Protein AF-A0A846NTY1-F1 (afdb_monomer_lite)

Foldseek 3Di:
DDDDDDDDDDDDDDPPPVVVVVVVVVVVVVVVVVVVPDPPPDDPPPDDDDDDDDPQADFQVVVCVPPVPLSVLQCVDCQVCVQVDPVLVVVCVVVVNDLVSCQQQAAQQDPVVSDGRGGGRTPCLFQNHDDPPPPVDDGDGDQALVSVCSHQPDQARPLSVLLCLAPCVVVRNTPVLQADPSNRHGPDDDQQRSCVVPDDDDQPDPCVVVVHGLCLFQQDADCQDPVVSGGTGRNNNSDGDQVSVVVPDVDSPDDPDDPPPPPPPPPPPPVVVVVVVVVVVVVVVVVVVVVVVVVVVVVVVCVVVVVVVCVVVVVCVVPPDPDDDD

Structure (mmCIF, N/CA/C/O backbone):
data_AF-A0A846NTY1-F1
#
_entry.id   AF-A0A846NTY1-F1
#
loop_
_atom_site.group_PDB
_atom_site.id
_atom_site.type_symbol
_atom_site.label_atom_id
_atom_site.label_alt_id
_atom_site.label_comp_id
_atom_site.label_asym_id
_atom_site.label_entity_id
_atom_site.label_seq_id
_atom_site.pdbx_PDB_ins_code
_atom_site.Cartn_x
_atom_site.Cartn_y
_atom_site.Cartn_z
_atom_site.occupancy
_atom_site.B_iso_or_equiv
_atom_site.auth_seq_id
_atom_site.auth_comp_id
_atom_site.auth_asym_id
_atom_site.auth_atom_id
_atom_site.pdbx_PDB_model_num
ATOM 1 N N . MET A 1 1 ? -102.108 24.332 -9.157 1.00 35.34 1 MET A N 1
ATOM 2 C CA . MET A 1 1 ? -102.225 25.460 -8.207 1.00 35.34 1 MET A CA 1
ATOM 3 C C . MET A 1 1 ? -101.181 25.282 -7.113 1.00 35.34 1 MET A C 1
ATOM 5 O O . MET A 1 1 ? -100.861 24.155 -6.768 1.00 35.34 1 MET A O 1
ATOM 9 N N . ILE A 1 2 ? -100.592 26.396 -6.699 1.00 37.91 2 ILE A N 1
ATOM 10 C CA . ILE A 1 2 ? -99.346 26.583 -5.939 1.00 37.91 2 ILE A CA 1
ATOM 11 C C . ILE A 1 2 ? -99.511 26.260 -4.437 1.00 37.91 2 ILE A C 1
ATOM 13 O O . ILE A 1 2 ? -100.600 26.447 -3.908 1.00 37.91 2 ILE A O 1
ATOM 17 N N . GLY A 1 3 ? -98.413 25.910 -3.743 1.00 32.31 3 GLY A N 1
ATOM 18 C CA . GLY A 1 3 ? -98.236 26.147 -2.291 1.00 32.31 3 GLY A CA 1
ATOM 19 C C . GLY A 1 3 ? -97.526 25.006 -1.544 1.00 32.31 3 GLY A C 1
ATOM 20 O O . GLY A 1 3 ? -98.151 24.006 -1.232 1.00 32.31 3 GLY A O 1
ATOM 21 N N . ARG A 1 4 ? -96.189 25.013 -1.429 1.00 39.00 4 ARG A N 1
ATOM 22 C CA . ARG A 1 4 ? -95.356 25.562 -0.324 1.00 39.00 4 ARG A CA 1
ATOM 23 C C . ARG A 1 4 ? -95.409 24.721 0.970 1.00 39.00 4 ARG A C 1
ATOM 25 O O . ARG A 1 4 ? -96.332 24.858 1.758 1.00 39.00 4 ARG A O 1
ATOM 32 N N . ILE A 1 5 ? -94.360 23.923 1.212 1.00 43.59 5 ILE A N 1
ATOM 33 C CA . ILE A 1 5 ? -94.040 23.318 2.519 1.00 43.59 5 ILE A CA 1
ATOM 34 C C . ILE A 1 5 ? -92.629 23.772 2.918 1.00 43.59 5 ILE A C 1
ATOM 36 O O . ILE A 1 5 ? -91.671 23.606 2.161 1.00 43.59 5 ILE A O 1
ATOM 40 N N . GLU A 1 6 ? -92.533 24.400 4.088 1.00 38.41 6 GLU A N 1
ATOM 41 C CA . GLU A 1 6 ? -91.308 24.925 4.695 1.00 38.41 6 GLU A CA 1
ATOM 42 C C . GLU A 1 6 ? -90.380 23.814 5.211 1.00 38.41 6 GLU A C 1
ATOM 44 O O . GLU A 1 6 ? -90.818 22.825 5.801 1.00 38.41 6 GLU A O 1
ATOM 49 N N . LYS A 1 7 ? -89.066 24.014 5.041 1.00 41.97 7 LYS A N 1
ATOM 50 C CA . LYS A 1 7 ? -88.008 23.195 5.646 1.00 41.97 7 LYS A CA 1
ATOM 51 C C . LYS A 1 7 ? -87.739 23.671 7.077 1.00 41.97 7 LYS A C 1
ATOM 53 O O . LYS A 1 7 ? -87.261 24.786 7.270 1.00 41.97 7 LYS A O 1
ATOM 58 N N . LYS A 1 8 ? -87.951 22.808 8.077 1.00 42.06 8 LYS A N 1
ATOM 59 C CA . LYS A 1 8 ? -87.383 22.994 9.424 1.00 42.06 8 LYS A CA 1
ATOM 60 C C . LYS A 1 8 ? -85.923 22.531 9.431 1.00 42.06 8 LYS A C 1
ATOM 62 O O . LYS A 1 8 ? -85.635 21.365 9.178 1.00 42.06 8 LYS A O 1
ATOM 67 N N . HIS A 1 9 ? -85.008 23.452 9.723 1.00 38.56 9 HIS A N 1
ATOM 68 C CA . HIS A 1 9 ? -83.587 23.177 9.930 1.00 38.56 9 HIS A CA 1
ATOM 69 C C . HIS A 1 9 ? -83.342 22.641 11.350 1.00 38.56 9 HIS A C 1
ATOM 71 O O . HIS A 1 9 ? -83.627 23.319 12.334 1.00 38.56 9 HIS A O 1
ATOM 77 N N . PHE A 1 10 ? -82.779 21.436 11.447 1.00 40.16 10 PHE A N 1
ATOM 78 C CA . PHE A 1 10 ? -82.248 20.861 12.684 1.00 40.16 10 PHE A CA 1
ATOM 79 C C . PHE A 1 10 ? -80.875 21.487 12.977 1.00 40.16 10 PHE A C 1
ATOM 81 O O . PHE A 1 10 ? -79.923 21.282 12.223 1.00 40.16 10 PHE A O 1
ATOM 88 N N . ARG A 1 11 ? -80.774 22.291 14.042 1.00 38.56 11 ARG A N 1
ATOM 89 C CA . ARG A 1 11 ? -79.500 22.806 14.570 1.00 38.56 11 ARG A CA 1
ATOM 90 C C . ARG A 1 11 ? -78.956 21.811 15.598 1.00 38.56 11 ARG A C 1
ATOM 92 O O . ARG A 1 11 ? -79.554 21.645 16.656 1.00 38.56 11 ARG A O 1
ATOM 99 N N . MET A 1 12 ? -77.819 21.178 15.301 1.00 42.31 12 MET A N 1
ATOM 100 C CA . MET A 1 12 ? -77.005 20.493 16.311 1.00 42.31 12 MET A CA 1
ATOM 101 C C . MET A 1 12 ? -76.251 21.541 17.131 1.00 42.31 12 MET A C 1
ATOM 103 O O . MET A 1 12 ? -75.465 22.310 16.584 1.00 42.31 12 MET A O 1
ATOM 107 N N . ASN A 1 13 ? -76.505 21.561 18.437 1.00 37.12 13 ASN A N 1
ATOM 108 C CA . ASN A 1 13 ? -75.768 22.355 19.410 1.00 37.12 13 ASN A CA 1
ATOM 109 C C . ASN A 1 13 ? -74.539 21.541 19.853 1.00 37.12 13 ASN A C 1
ATOM 111 O O . ASN A 1 13 ? -74.692 20.511 20.508 1.00 37.12 13 ASN A O 1
ATOM 115 N N . ILE A 1 14 ? -73.338 21.946 19.434 1.00 46.62 14 ILE A N 1
ATOM 116 C CA . ILE A 1 14 ? -72.074 21.350 19.884 1.00 46.62 14 ILE A CA 1
ATOM 117 C C . ILE A 1 14 ? -71.553 22.251 21.004 1.00 46.62 14 ILE A C 1
ATOM 119 O O . ILE A 1 14 ? -71.148 23.381 20.745 1.00 46.62 14 ILE A O 1
ATOM 123 N N . ASN A 1 15 ? -71.598 21.765 22.246 1.00 43.31 15 ASN A N 1
ATOM 124 C CA . ASN A 1 15 ? -71.041 22.475 23.397 1.00 43.31 15 ASN A CA 1
ATOM 125 C C . ASN A 1 15 ? -69.519 22.630 23.228 1.00 43.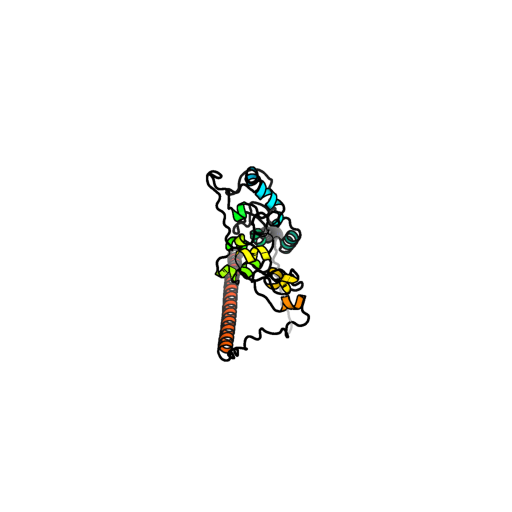31 15 ASN A C 1
ATOM 127 O O . ASN A 1 15 ? -68.803 21.646 23.035 1.00 43.31 15 ASN A O 1
ATOM 131 N N . SER A 1 16 ? -69.039 23.870 23.319 1.00 53.59 16 SER A N 1
ATOM 132 C CA . SER A 1 16 ? -67.667 24.304 23.018 1.00 53.59 16 SER A CA 1
ATOM 133 C C . SER A 1 16 ? -66.593 23.844 24.012 1.00 53.59 16 SER A C 1
ATOM 135 O O . SER A 1 16 ? -65.413 24.100 23.784 1.00 53.59 16 SER A O 1
ATOM 137 N N . GLU A 1 17 ? -66.967 23.173 25.102 1.00 52.56 17 GLU A N 1
ATOM 138 C CA . GLU A 1 17 ? -66.032 22.772 26.165 1.00 52.56 17 GLU A CA 1
ATOM 139 C C . GLU A 1 17 ? -65.344 21.422 25.898 1.00 52.56 17 GLU A C 1
ATOM 141 O O . GLU A 1 17 ? -64.217 21.213 26.337 1.00 52.56 17 GLU A O 1
ATOM 146 N N . ASN A 1 18 ? -65.947 20.534 25.095 1.00 50.12 18 ASN A N 1
ATOM 147 C CA . ASN A 1 18 ? -65.360 19.218 24.787 1.00 50.12 18 ASN A CA 1
ATOM 148 C C . ASN A 1 18 ? -64.580 19.190 23.460 1.00 50.12 18 ASN A C 1
ATOM 150 O O . ASN A 1 18 ? -63.784 18.283 23.222 1.00 50.12 18 ASN A O 1
ATOM 154 N N . SER A 1 19 ? -64.783 20.180 22.587 1.00 52.44 19 SER A N 1
ATOM 155 C CA . SER A 1 19 ? -64.087 20.289 21.297 1.00 52.44 19 SER A CA 1
ATOM 156 C C . SER A 1 19 ? -62.646 20.784 21.436 1.00 52.44 19 SER A C 1
ATOM 158 O O . SER A 1 19 ? -61.790 20.397 20.647 1.00 52.44 19 SER A O 1
ATOM 160 N N . THR A 1 20 ? -62.351 21.596 22.452 1.00 56.69 20 THR A N 1
ATOM 161 C CA . THR A 1 20 ? -60.998 22.109 22.719 1.00 56.69 20 THR A CA 1
ATOM 162 C C . THR A 1 20 ? -60.083 21.022 23.286 1.00 56.69 20 THR A C 1
ATOM 164 O O . THR A 1 20 ? -58.942 20.899 22.846 1.00 56.69 20 THR A O 1
ATOM 167 N N . GLY A 1 21 ? -60.598 20.168 24.178 1.00 56.38 21 GLY A N 1
ATOM 168 C CA . GLY A 1 21 ? -59.850 19.042 24.746 1.00 56.38 21 GLY A CA 1
ATOM 169 C C . GLY A 1 21 ? -59.465 17.981 23.710 1.00 56.38 21 GLY A C 1
ATOM 170 O O . GLY A 1 21 ? -58.329 17.515 23.697 1.00 56.38 21 GLY A O 1
ATOM 171 N N . ILE A 1 22 ? -60.370 17.645 22.785 1.00 59.19 22 ILE A N 1
ATOM 172 C CA . ILE A 1 22 ? -60.105 16.638 21.741 1.00 59.19 22 ILE A CA 1
ATOM 173 C C . ILE A 1 22 ? -59.093 17.162 20.709 1.00 59.19 22 ILE A C 1
ATOM 175 O O . ILE A 1 22 ? -58.205 16.421 20.294 1.00 59.19 22 ILE A O 1
ATOM 179 N N . VAL A 1 23 ? -59.166 18.446 20.339 1.00 63.41 23 VAL A N 1
ATOM 180 C CA . VAL A 1 23 ? -58.196 19.066 19.418 1.00 63.41 23 VAL A CA 1
ATOM 181 C C . VAL A 1 23 ? -56.806 19.168 20.057 1.00 63.41 23 VAL A C 1
ATOM 183 O O . VAL A 1 23 ? -55.816 18.886 19.387 1.00 63.41 23 VAL A O 1
ATOM 186 N N . LEU A 1 24 ? -56.715 19.477 21.355 1.00 61.44 24 LEU A N 1
ATOM 187 C CA . LEU A 1 24 ? -55.441 19.508 22.085 1.00 61.44 24 LEU A CA 1
ATOM 188 C C . LEU A 1 24 ? -54.800 18.121 22.221 1.00 61.44 24 LEU A C 1
ATOM 190 O O . LEU A 1 24 ? -53.590 18.006 22.054 1.00 61.44 24 LEU A O 1
ATOM 194 N N . VAL A 1 25 ? -55.589 17.068 22.459 1.00 65.19 25 VAL A N 1
ATOM 195 C CA . VAL A 1 25 ? -55.079 15.686 22.540 1.00 65.19 25 VAL A CA 1
ATOM 196 C C . VAL A 1 25 ? -54.614 15.180 21.172 1.00 65.19 25 VAL A C 1
ATOM 198 O O . VAL A 1 25 ? -53.565 14.549 21.084 1.00 65.19 25 VAL A O 1
ATOM 201 N N . ILE A 1 26 ? -55.330 15.502 20.090 1.00 66.50 26 ILE A N 1
ATOM 202 C CA . ILE A 1 26 ? -54.910 15.140 18.727 1.00 66.50 26 ILE A CA 1
ATOM 203 C C . ILE A 1 26 ? -53.637 15.905 18.327 1.00 66.50 26 ILE A C 1
ATOM 205 O O . ILE A 1 26 ? -52.726 15.304 17.763 1.00 66.50 26 ILE A O 1
ATOM 209 N N . LEU A 1 27 ? -53.517 17.192 18.673 1.00 64.75 27 LEU A N 1
ATOM 210 C CA . LEU A 1 27 ? -52.296 17.970 18.432 1.00 64.75 27 LEU A CA 1
ATOM 211 C C . LEU A 1 27 ? -51.102 17.456 19.257 1.00 64.75 27 LEU A C 1
ATOM 213 O O . LEU A 1 27 ? -50.000 17.395 18.722 1.00 64.75 27 LEU A O 1
ATOM 217 N N . LEU A 1 28 ? -51.313 17.022 20.506 1.00 64.38 28 LEU A N 1
ATOM 218 C CA . LEU A 1 28 ? -50.280 16.392 21.345 1.00 64.38 28 LEU A CA 1
ATOM 219 C C . LEU A 1 28 ? -49.830 15.025 20.814 1.00 64.38 28 LEU A C 1
ATOM 221 O O . LEU A 1 28 ? -48.644 14.714 20.844 1.00 64.38 28 LEU A O 1
ATOM 225 N N . LEU A 1 29 ? -50.751 14.209 20.295 1.00 61.91 29 LEU A N 1
ATOM 226 C CA . LEU A 1 29 ? -50.413 12.906 19.713 1.00 61.91 29 LEU A CA 1
ATOM 227 C C . LEU A 1 29 ? -49.686 13.047 18.367 1.00 61.91 29 LEU A C 1
ATOM 229 O O . LEU A 1 29 ? -48.781 12.265 18.082 1.00 61.91 29 LEU A O 1
ATOM 233 N N . ILE A 1 30 ? -50.015 14.064 17.563 1.00 62.72 30 ILE A N 1
ATOM 234 C CA . ILE A 1 30 ? -49.312 14.358 16.304 1.00 62.72 30 ILE A CA 1
ATOM 235 C C . ILE A 1 30 ? -47.897 14.900 16.575 1.00 62.72 30 ILE A C 1
ATOM 237 O O . ILE A 1 30 ? -46.965 14.510 15.875 1.00 62.72 30 ILE A O 1
ATOM 241 N N . THR A 1 31 ? -47.690 15.722 17.612 1.00 57.66 31 THR A N 1
ATOM 242 C CA . THR A 1 31 ? -46.345 16.211 17.975 1.00 57.66 31 THR A CA 1
ATOM 243 C C . THR A 1 31 ? -45.477 15.137 18.634 1.00 57.66 31 THR A C 1
ATOM 245 O O . THR A 1 31 ? -44.292 15.062 18.320 1.00 57.66 31 THR A O 1
ATOM 248 N N . LEU A 1 32 ? -46.051 14.241 19.450 1.00 53.28 32 LEU A N 1
ATOM 249 C CA . LEU A 1 32 ? -45.354 13.064 20.003 1.00 53.28 32 LEU A CA 1
ATOM 250 C C . LEU A 1 32 ? -44.999 12.013 18.935 1.00 53.28 32 LEU A C 1
ATOM 252 O O . LEU A 1 32 ? -44.032 11.276 19.100 1.00 53.28 32 LEU A O 1
ATOM 256 N N . SER A 1 33 ? -45.739 11.965 17.823 1.00 54.19 33 SER A N 1
ATOM 257 C CA . SER A 1 33 ? -45.425 11.090 16.680 1.00 54.19 33 SER A CA 1
ATOM 258 C C . SER A 1 33 ? -44.331 11.668 15.770 1.00 54.19 33 SER A C 1
ATOM 260 O O . SER A 1 33 ? -43.658 10.917 15.069 1.00 54.19 33 SER A O 1
ATOM 262 N N . PHE A 1 34 ? -44.123 12.991 15.785 1.00 48.00 34 PHE A N 1
ATOM 263 C CA . PHE A 1 34 ? -43.098 13.672 14.981 1.00 48.00 34 PHE A CA 1
ATOM 264 C C . PHE A 1 34 ? -41.717 13.734 15.656 1.00 48.00 34 PHE A C 1
ATOM 266 O O . PHE A 1 34 ? -40.715 13.914 14.970 1.00 48.00 34 PHE A O 1
ATOM 273 N N . THR A 1 35 ? -41.620 13.543 16.976 1.00 48.03 35 THR A N 1
ATOM 274 C CA . THR A 1 35 ? -40.336 13.570 17.706 1.00 48.03 35 THR A CA 1
ATOM 275 C C . THR A 1 35 ? -39.577 12.239 17.698 1.00 48.03 35 THR A C 1
ATOM 277 O O . THR A 1 35 ? -38.437 12.191 18.149 1.00 48.03 35 THR A O 1
ATOM 280 N N . CYS A 1 36 ? -40.152 11.170 17.135 1.00 43.19 36 CYS A N 1
ATOM 281 C CA . CYS A 1 36 ? -39.479 9.873 16.971 1.00 43.19 36 CYS A CA 1
ATOM 282 C C . CYS A 1 36 ? -38.763 9.724 15.608 1.00 43.19 36 CYS A C 1
ATOM 284 O O . CYS A 1 36 ? -38.201 8.676 15.303 1.00 43.19 36 CYS A O 1
ATOM 286 N N . TRP A 1 37 ? -38.754 10.777 14.782 1.00 41.06 37 TRP A N 1
ATOM 287 C CA . TRP A 1 37 ? -38.139 10.768 13.449 1.00 41.06 37 TRP A CA 1
ATOM 288 C C . TRP A 1 37 ? -37.126 11.905 13.263 1.00 41.06 37 TRP A C 1
ATOM 290 O O . TRP A 1 37 ? -37.050 12.539 12.216 1.00 41.06 37 TRP A O 1
ATOM 300 N N . ILE A 1 38 ? -36.335 12.173 14.303 1.00 46.31 38 ILE A N 1
ATOM 301 C CA . ILE A 1 38 ? -35.069 12.891 14.150 1.00 46.31 38 ILE A CA 1
ATOM 302 C C . ILE A 1 38 ? -33.986 11.810 14.098 1.00 46.31 38 ILE A C 1
ATOM 304 O O . ILE A 1 38 ? -33.810 11.113 15.101 1.00 46.31 38 ILE A O 1
ATOM 308 N N . PRO A 1 39 ? -33.278 11.614 12.968 1.00 42.97 39 PRO A N 1
ATOM 309 C CA . PRO A 1 39 ? -32.090 10.778 12.975 1.00 42.97 39 PRO A CA 1
ATOM 310 C C . PRO A 1 39 ? -31.131 11.413 13.977 1.00 42.97 39 PRO A C 1
ATOM 312 O O . PRO A 1 39 ? -30.744 12.573 13.825 1.00 42.97 39 PRO A O 1
ATOM 315 N N . GLN A 1 40 ? -30.819 10.683 15.047 1.00 46.28 40 GLN A N 1
ATOM 316 C CA . GLN A 1 40 ? -29.760 11.071 15.963 1.00 46.28 40 GLN A CA 1
ATOM 317 C C . GLN A 1 40 ? -28.496 11.181 15.115 1.00 46.28 40 GLN A C 1
ATOM 319 O O . GLN A 1 40 ? -27.961 10.175 14.656 1.00 46.28 40 GLN A O 1
ATOM 324 N N . GLY A 1 41 ? -28.074 12.413 14.830 1.00 47.00 41 GLY A N 1
ATOM 325 C CA . GLY A 1 41 ? -26.733 12.656 14.336 1.00 47.00 41 GLY A CA 1
ATOM 326 C C . GLY A 1 41 ? -25.790 12.060 15.365 1.00 47.00 41 GLY A C 1
ATOM 327 O O . GLY A 1 41 ? -25.881 12.410 16.544 1.00 47.00 41 GLY A O 1
ATOM 328 N N . SER A 1 42 ? -24.969 11.108 14.928 1.00 46.78 42 SER A N 1
ATOM 329 C CA . SER A 1 42 ? -23.984 10.442 15.763 1.00 46.78 42 SER A CA 1
ATOM 330 C C . SER A 1 42 ? -23.225 11.489 16.564 1.00 46.78 42 SER A C 1
ATOM 332 O O . SER A 1 42 ? -22.652 12.427 15.999 1.00 46.78 42 SER A O 1
ATOM 334 N N . ALA A 1 43 ? -23.261 11.351 17.888 1.00 41.59 43 ALA A N 1
ATOM 335 C CA . ALA A 1 43 ? -22.365 12.089 18.749 1.00 41.59 43 ALA A CA 1
ATOM 336 C C . ALA A 1 43 ? -20.940 11.810 18.257 1.00 41.59 43 ALA A C 1
ATOM 338 O O . ALA A 1 43 ? -20.527 10.656 18.162 1.00 41.59 43 ALA A O 1
ATOM 339 N N . VAL A 1 44 ? -20.213 12.865 17.894 1.00 46.19 44 VAL A N 1
ATOM 340 C CA . VAL A 1 44 ? -18.767 12.780 17.711 1.00 46.19 44 VAL A CA 1
ATOM 341 C C . VAL A 1 44 ? -18.210 12.442 19.086 1.00 46.19 44 VAL A C 1
ATOM 343 O O . VAL A 1 44 ? -18.206 13.285 19.983 1.00 46.19 44 VAL A O 1
ATOM 346 N N . ALA A 1 45 ? -17.817 11.184 19.269 1.00 42.28 45 ALA A N 1
ATOM 347 C CA . ALA A 1 45 ? -16.991 10.789 20.387 1.00 42.28 45 ALA A CA 1
ATOM 348 C C . ALA A 1 45 ? -15.645 11.494 20.205 1.00 42.28 45 ALA A C 1
ATOM 350 O O . ALA A 1 45 ? -14.825 11.113 19.376 1.00 42.28 45 ALA A O 1
ATOM 351 N N . THR A 1 46 ? -15.445 12.581 20.943 1.00 37.91 46 THR A N 1
ATOM 352 C CA . THR A 1 46 ? -14.112 13.124 21.173 1.00 37.91 46 THR A CA 1
ATOM 353 C C . THR A 1 46 ? -13.376 12.093 22.022 1.00 37.91 46 THR A C 1
ATOM 355 O O . THR A 1 46 ? -13.596 12.024 23.231 1.00 37.91 46 THR A O 1
ATOM 358 N N . SER A 1 47 ? -12.553 11.255 21.394 1.00 41.69 47 SER A N 1
ATOM 359 C CA . SER A 1 47 ? -11.674 10.323 22.095 1.00 41.69 47 SER A CA 1
ATOM 360 C C . SER A 1 47 ? -10.600 11.125 22.823 1.00 41.69 47 SER A C 1
ATOM 362 O O . SER A 1 47 ? -9.611 11.574 22.245 1.00 41.69 47 SER A O 1
ATOM 364 N N . THR A 1 48 ? -10.824 11.350 24.112 1.00 35.31 48 THR A N 1
ATOM 365 C CA . THR A 1 48 ? -9.785 11.781 25.038 1.00 35.31 48 THR A CA 1
ATOM 366 C C . THR A 1 48 ? -8.762 10.660 25.171 1.00 35.31 48 THR A C 1
ATOM 368 O O . THR A 1 48 ? -9.093 9.563 25.613 1.00 35.31 48 THR A O 1
ATOM 371 N N . SER A 1 49 ? -7.524 10.961 24.792 1.00 47.66 49 SER A N 1
ATOM 372 C CA . SER A 1 49 ? -6.315 10.214 25.127 1.00 47.66 49 SER A CA 1
ATOM 373 C C . SER A 1 49 ? -6.285 9.842 26.616 1.00 47.66 49 SER A C 1
ATOM 375 O O . SER A 1 49 ? -6.281 10.740 27.463 1.00 47.66 49 SER A O 1
ATOM 377 N N . GLY A 1 50 ? -6.254 8.543 26.927 1.00 38.19 50 GLY A N 1
ATOM 378 C CA . GLY A 1 50 ? -6.127 8.041 28.296 1.00 38.19 50 GLY A CA 1
ATOM 379 C C . GLY A 1 50 ? -6.462 6.556 28.454 1.00 38.19 50 GLY A C 1
ATOM 380 O O . GLY A 1 50 ? -7.557 6.224 28.880 1.00 38.19 50 GLY A O 1
ATOM 381 N N . GLU A 1 51 ? -5.496 5.702 28.110 1.00 41.03 51 GLU A N 1
ATOM 382 C CA . GLU A 1 51 ? -5.049 4.564 28.934 1.00 41.03 51 GLU A CA 1
ATOM 383 C C . GLU A 1 51 ? -6.106 3.561 29.439 1.00 41.03 51 GLU A C 1
ATOM 385 O O . GLU A 1 51 ? -6.231 3.312 30.630 1.00 41.03 51 GLU A O 1
ATOM 390 N N . ASP A 1 52 ? -6.815 2.920 28.512 1.00 45.75 52 ASP A N 1
ATOM 391 C CA . ASP A 1 52 ? -7.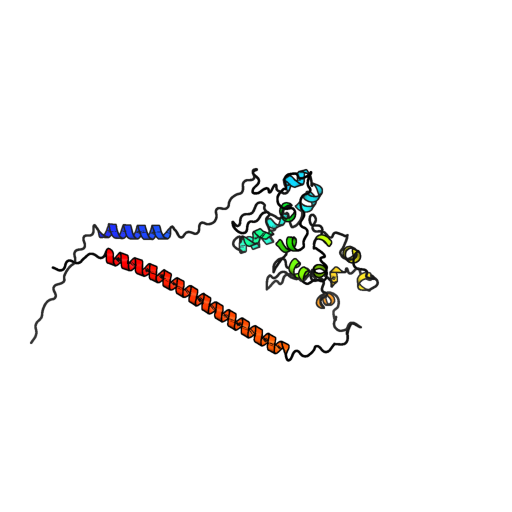247 1.527 28.668 1.00 45.75 52 ASP A CA 1
ATOM 392 C C . ASP A 1 52 ? -7.332 0.909 27.265 1.00 45.75 52 ASP A C 1
ATOM 394 O O . ASP A 1 52 ? -8.041 1.404 26.389 1.00 45.75 52 ASP A O 1
ATOM 398 N N . SER A 1 53 ? -6.519 -0.118 27.004 1.00 52.41 53 SER A N 1
ATOM 399 C CA . SER A 1 53 ? -6.392 -0.728 25.675 1.00 52.41 53 SER A CA 1
ATOM 400 C C . SER A 1 53 ? -7.712 -1.365 25.250 1.00 52.41 53 SER A C 1
ATOM 402 O O . SER A 1 53 ? -8.077 -2.415 25.782 1.00 52.41 53 SER A O 1
ATOM 404 N N . ILE A 1 54 ? -8.390 -0.762 24.273 1.00 59.94 54 ILE A N 1
ATOM 405 C CA . ILE A 1 54 ? -9.512 -1.392 23.577 1.00 59.94 54 ILE A CA 1
ATOM 406 C C . ILE A 1 54 ? -8.945 -2.616 22.842 1.00 59.94 54 ILE A C 1
ATOM 408 O O . ILE A 1 54 ? -8.040 -2.497 22.019 1.00 59.94 54 ILE A O 1
ATOM 412 N N . ASP A 1 55 ? -9.414 -3.805 23.218 1.00 68.88 55 ASP A N 1
ATOM 413 C CA . ASP A 1 55 ? -9.170 -5.079 22.530 1.00 68.88 55 ASP A CA 1
ATOM 414 C C . ASP A 1 55 ? -7.699 -5.459 22.273 1.00 68.88 55 ASP A C 1
ATOM 416 O O . ASP A 1 55 ? -7.353 -6.050 21.252 1.00 68.88 55 ASP A O 1
ATOM 420 N N . GLY A 1 56 ? -6.810 -5.154 23.225 1.00 84.81 56 GLY A N 1
ATOM 421 C CA . GLY A 1 56 ? -5.409 -5.596 23.177 1.00 84.81 56 GLY A CA 1
ATOM 422 C C . GLY A 1 56 ? -4.504 -4.780 22.251 1.00 84.81 56 GLY A C 1
ATOM 423 O O . GLY A 1 56 ? -3.317 -5.082 22.157 1.00 84.81 56 GLY A O 1
ATOM 424 N N . TYR A 1 57 ? -5.021 -3.721 21.629 1.00 91.38 57 TYR A N 1
ATOM 425 C CA . TYR A 1 57 ? -4.207 -2.760 20.894 1.00 91.38 57 TYR A CA 1
ATOM 426 C C . TYR A 1 57 ? -3.420 -1.865 21.860 1.00 91.38 57 TYR A C 1
ATOM 428 O O . TYR A 1 57 ? -3.969 -1.355 22.842 1.00 91.38 57 TYR A O 1
ATOM 436 N N . LYS A 1 58 ? -2.125 -1.674 21.603 1.00 93.25 58 LYS A N 1
ATOM 437 C CA . LYS A 1 58 ? -1.228 -0.840 22.427 1.00 93.25 58 LYS A CA 1
ATOM 438 C C . LYS A 1 58 ? -0.773 0.441 21.738 1.00 93.25 58 LYS A C 1
ATOM 440 O O . LYS A 1 58 ? -0.305 1.348 22.420 1.00 93.25 58 LYS A O 1
ATOM 445 N N . GLY A 1 59 ? -0.942 0.534 20.424 1.00 94.12 59 GLY A N 1
ATOM 446 C CA . GLY A 1 59 ? -0.525 1.685 19.641 1.00 94.12 59 GLY A CA 1
ATOM 447 C C . GLY A 1 59 ? 0.965 1.701 19.292 1.00 94.12 59 GLY A C 1
ATOM 448 O O . GLY A 1 59 ? 1.779 0.977 19.876 1.00 94.12 59 GLY A O 1
ATOM 449 N N . PRO A 1 60 ? 1.337 2.512 18.289 1.00 95.00 60 PRO A N 1
ATOM 450 C CA . PRO A 1 60 ? 2.692 2.544 17.754 1.00 95.00 60 PRO A CA 1
ATOM 451 C C . PRO A 1 60 ? 3.712 3.121 18.748 1.00 95.00 60 PRO A C 1
ATOM 453 O O . PRO A 1 60 ? 4.878 2.728 18.705 1.00 95.00 60 PRO A O 1
ATOM 456 N N . GLU A 1 61 ? 3.299 3.988 19.676 1.00 95.25 61 GLU A N 1
ATOM 457 C CA . GLU A 1 61 ? 4.163 4.551 20.719 1.00 95.25 61 GLU A CA 1
ATOM 458 C C . GLU A 1 61 ? 4.679 3.456 21.654 1.00 95.25 61 GLU A C 1
ATOM 460 O O . GLU A 1 61 ? 5.871 3.425 21.956 1.00 95.25 61 GLU A O 1
ATOM 465 N N . TYR A 1 62 ? 3.818 2.509 22.037 1.00 94.75 62 TYR A N 1
ATOM 466 C CA . TYR A 1 62 ? 4.218 1.360 22.846 1.00 94.75 62 TYR A CA 1
ATOM 467 C C . TYR A 1 62 ? 5.257 0.500 22.113 1.00 94.75 62 TYR A C 1
ATOM 469 O O . TYR A 1 62 ? 6.287 0.128 22.674 1.00 94.75 62 TYR A O 1
ATOM 477 N N . CYS A 1 63 ? 5.043 0.237 20.819 1.00 94.19 63 CYS A N 1
ATOM 478 C CA . CYS A 1 63 ? 6.017 -0.479 19.994 1.00 94.19 63 CYS A CA 1
ATOM 479 C C . CYS A 1 63 ? 7.351 0.283 19.887 1.00 94.19 63 CYS A C 1
ATOM 481 O O . CYS A 1 63 ? 8.418 -0.337 19.885 1.00 94.19 63 CYS A O 1
ATOM 483 N N . SER A 1 64 ? 7.304 1.619 19.839 1.00 96.12 64 SER A N 1
ATOM 484 C CA . SER A 1 64 ? 8.480 2.487 19.699 1.00 96.12 64 SER A CA 1
ATOM 485 C C . SER A 1 64 ? 9.443 2.430 20.889 1.00 96.12 64 SER A C 1
ATOM 487 O O . SER A 1 64 ? 10.617 2.773 20.742 1.00 96.12 64 SER A O 1
ATOM 489 N N . GLU A 1 65 ? 9.002 1.948 22.057 1.00 95.75 65 GLU A N 1
ATOM 490 C CA . GLU A 1 65 ? 9.876 1.787 23.222 1.00 95.75 65 GLU A CA 1
ATOM 491 C C . GLU A 1 65 ? 11.048 0.833 22.930 1.00 95.75 65 GLU A C 1
ATOM 493 O O . GLU A 1 65 ? 12.174 1.077 23.383 1.00 95.75 65 GLU A O 1
ATOM 498 N N . CYS A 1 66 ? 10.799 -0.203 22.115 1.00 96.00 66 CYS A N 1
ATOM 499 C CA . CYS A 1 66 ? 11.793 -1.197 21.697 1.00 96.00 66 CYS A CA 1
ATOM 500 C C . CYS A 1 66 ? 12.141 -1.146 20.194 1.00 96.00 66 CYS A C 1
ATOM 502 O O . CYS A 1 66 ? 13.290 -1.408 19.850 1.00 96.00 66 CYS A O 1
ATOM 504 N N . HIS A 1 67 ? 11.202 -0.791 19.310 1.00 95.19 67 HIS A N 1
ATOM 505 C CA . HIS A 1 67 ? 11.367 -0.777 17.843 1.00 95.19 67 HIS A CA 1
ATOM 506 C C . HIS A 1 67 ? 11.546 0.645 17.296 1.00 95.19 67 HIS A C 1
ATOM 508 O O . HIS A 1 67 ? 10.711 1.169 16.556 1.00 95.19 67 HIS A O 1
ATOM 514 N N . LYS A 1 68 ? 12.621 1.311 17.723 1.00 96.81 68 LYS A N 1
ATOM 515 C CA . LYS A 1 68 ? 12.828 2.748 17.478 1.00 96.81 68 LYS A CA 1
ATOM 516 C C . LYS A 1 68 ? 13.118 3.055 16.020 1.00 96.81 68 LYS A C 1
ATOM 518 O O . LYS A 1 68 ? 12.608 4.042 15.489 1.00 96.81 68 LYS A O 1
ATOM 523 N N . GLU A 1 69 ? 13.947 2.236 15.387 1.00 95.38 69 GLU A N 1
ATOM 524 C CA . GLU A 1 69 ? 14.351 2.410 14.000 1.00 95.38 69 GLU A CA 1
ATOM 525 C C . GLU A 1 69 ? 13.145 2.252 13.070 1.00 95.38 69 GLU A C 1
ATOM 527 O O . GLU A 1 69 ? 12.855 3.155 12.284 1.00 95.38 69 GLU A O 1
ATOM 532 N N . GLU A 1 70 ? 12.385 1.163 13.218 1.00 94.81 70 GLU A N 1
ATOM 533 C CA . GLU A 1 70 ? 11.186 0.911 12.418 1.00 94.81 70 GLU A CA 1
ATOM 534 C C . GLU A 1 70 ? 10.107 1.969 12.654 1.00 94.81 70 GLU A C 1
ATOM 536 O O . GLU A 1 70 ? 9.502 2.441 11.691 1.00 94.81 70 GLU A O 1
ATOM 541 N N . TYR A 1 71 ? 9.891 2.376 13.911 1.00 96.00 71 TYR A N 1
ATOM 542 C CA . TYR A 1 71 ? 8.944 3.438 14.249 1.00 96.00 71 TYR A CA 1
ATOM 543 C C . TYR A 1 71 ? 9.321 4.760 13.576 1.00 96.00 71 TYR A C 1
ATOM 545 O O . TYR A 1 71 ? 8.480 5.395 12.942 1.00 96.00 71 TYR A O 1
ATOM 553 N N . THR A 1 72 ? 10.594 5.154 13.658 1.00 94.94 72 THR A N 1
ATOM 554 C CA . THR A 1 72 ? 11.084 6.401 13.053 1.00 94.94 72 THR A CA 1
ATOM 555 C C . THR A 1 72 ? 10.944 6.369 11.533 1.00 94.94 72 THR A C 1
ATOM 557 O O . THR A 1 72 ? 10.563 7.368 10.923 1.00 94.94 72 THR A O 1
ATOM 560 N N . GLU A 1 73 ? 11.223 5.222 10.906 1.00 93.81 73 GLU A N 1
ATOM 561 C CA . GLU A 1 73 ? 11.017 5.060 9.470 1.00 93.81 73 GLU A CA 1
ATOM 562 C C . GLU A 1 73 ? 9.544 5.151 9.083 1.00 93.81 73 GLU A C 1
ATOM 564 O O . GLU A 1 73 ? 9.248 5.829 8.103 1.00 93.81 73 GLU A O 1
ATOM 569 N N . TRP A 1 74 ? 8.654 4.484 9.826 1.00 95.50 74 TRP A N 1
ATOM 570 C CA . TRP A 1 74 ? 7.215 4.410 9.562 1.00 95.50 74 TRP A CA 1
ATOM 571 C C . TRP A 1 74 ? 6.503 5.749 9.762 1.00 95.50 74 TRP A C 1
ATOM 573 O O . TRP A 1 74 ? 5.700 6.130 8.908 1.00 95.50 74 TRP A O 1
ATOM 583 N N . LEU A 1 75 ? 6.820 6.473 10.841 1.00 95.25 75 LEU A N 1
ATOM 584 C CA . LEU A 1 75 ? 6.124 7.693 11.269 1.00 95.25 75 LEU A CA 1
ATOM 585 C C . LEU A 1 75 ? 6.056 8.750 10.159 1.00 95.25 75 LEU A C 1
ATOM 587 O O . LEU A 1 75 ? 5.075 9.477 10.015 1.00 95.25 75 LEU A O 1
ATOM 591 N N . GLU A 1 76 ? 7.090 8.814 9.322 1.00 91.12 76 GLU A N 1
ATOM 592 C CA . GLU A 1 76 ? 7.171 9.801 8.250 1.00 91.12 76 GLU A CA 1
ATOM 593 C C . GLU A 1 76 ? 6.458 9.392 6.955 1.00 91.12 76 GLU A C 1
ATOM 595 O O . GLU A 1 76 ? 6.365 10.204 6.027 1.00 91.12 76 GLU A O 1
ATOM 600 N N . LYS A 1 77 ? 5.955 8.157 6.867 1.00 93.94 77 LYS A N 1
ATOM 601 C CA . LYS A 1 77 ? 5.417 7.562 5.638 1.00 93.94 77 LYS A CA 1
ATOM 602 C C . LYS A 1 77 ? 3.906 7.663 5.539 1.00 93.94 77 LYS A C 1
ATOM 604 O O . LYS A 1 77 ? 3.182 7.981 6.477 1.00 93.94 77 LYS A O 1
ATOM 609 N N . ASP A 1 78 ? 3.436 7.334 4.343 1.00 93.69 78 ASP A N 1
ATOM 610 C CA . ASP A 1 78 ? 2.038 7.445 3.951 1.00 93.69 78 ASP A CA 1
ATOM 611 C C . ASP A 1 78 ? 1.080 6.599 4.790 1.00 93.69 78 ASP A C 1
ATOM 613 O O . ASP A 1 78 ? -0.065 7.003 4.946 1.00 93.69 78 ASP A O 1
ATOM 617 N N . HIS A 1 79 ? 1.521 5.460 5.329 1.00 94.31 79 HIS A N 1
ATOM 618 C CA . HIS A 1 79 ? 0.685 4.619 6.190 1.00 94.31 79 HIS A CA 1
ATOM 619 C C . HIS A 1 79 ? 0.413 5.278 7.547 1.00 94.31 79 HIS A C 1
ATOM 621 O O . HIS A 1 79 ? -0.747 5.373 7.945 1.00 94.31 79 HIS A O 1
ATOM 627 N N . ALA A 1 80 ? 1.447 5.811 8.208 1.00 95.56 80 ALA A N 1
ATOM 628 C CA . ALA A 1 80 ? 1.282 6.561 9.453 1.00 95.56 80 ALA A CA 1
ATOM 629 C C . ALA A 1 80 ? 0.350 7.764 9.254 1.00 95.56 80 ALA A C 1
ATOM 631 O O . ALA A 1 80 ? -0.583 7.982 10.018 1.00 95.56 80 ALA A O 1
ATOM 632 N N . LYS A 1 81 ? 0.541 8.486 8.146 1.00 95.25 81 LYS A N 1
ATOM 633 C CA . LYS A 1 81 ? -0.196 9.714 7.815 1.00 95.25 81 LYS A CA 1
ATOM 634 C C . LYS A 1 81 ? -1.498 9.466 7.047 1.00 95.25 81 LYS A C 1
ATOM 636 O O . LYS A 1 81 ? -2.112 10.420 6.572 1.00 95.25 81 LYS A O 1
ATOM 641 N N . ALA A 1 82 ? -1.925 8.210 6.878 1.00 94.56 82 ALA A N 1
ATOM 642 C CA . ALA A 1 82 ? -3.015 7.844 5.968 1.00 94.56 82 ALA A CA 1
ATOM 643 C C . ALA A 1 82 ? -4.327 8.569 6.293 1.00 94.56 82 ALA A C 1
ATOM 645 O O . ALA A 1 82 ? -5.067 8.934 5.377 1.00 94.56 82 ALA A O 1
ATOM 646 N N . PHE A 1 83 ? -4.600 8.791 7.579 1.00 96.88 83 PHE A N 1
ATOM 647 C CA . PHE A 1 83 ? -5.784 9.505 8.040 1.00 96.88 83 PHE A CA 1
ATOM 648 C C . PHE A 1 83 ? -5.645 11.022 7.909 1.00 96.88 83 PHE A C 1
ATOM 650 O O . PHE A 1 83 ? -6.611 11.704 7.615 1.00 96.88 83 PHE A O 1
ATOM 657 N N . GLU A 1 84 ? -4.457 11.589 8.079 1.00 96.19 84 GLU A N 1
ATOM 658 C CA . GLU A 1 84 ? -4.280 13.047 8.133 1.00 96.19 84 GLU A CA 1
ATOM 659 C C . GLU A 1 84 ? -4.201 13.704 6.748 1.00 96.19 84 GLU A C 1
ATOM 661 O O . GLU A 1 84 ? -4.349 14.921 6.618 1.00 96.19 84 GLU A O 1
ATOM 666 N N . LYS A 1 85 ? -3.964 12.914 5.692 1.00 94.50 85 LYS A N 1
ATOM 667 C CA . LYS A 1 85 ? -3.817 13.431 4.327 1.00 94.50 85 LYS A CA 1
ATOM 668 C C . LYS A 1 85 ? -5.026 14.272 3.916 1.00 94.50 85 LYS A C 1
ATOM 670 O O . LYS A 1 85 ? -6.162 13.801 3.939 1.00 94.50 85 LYS A O 1
ATOM 675 N N . SER A 1 86 ? -4.763 15.490 3.438 1.00 94.12 86 SER A N 1
ATOM 676 C CA . SER A 1 86 ? -5.797 16.435 2.994 1.00 94.12 86 SER A CA 1
ATOM 677 C C . SER A 1 86 ? -6.726 15.834 1.945 1.00 94.12 86 SER A C 1
ATOM 679 O O . SER A 1 86 ? -7.938 15.999 2.033 1.00 94.12 86 SER A O 1
ATOM 681 N N . ASP A 1 87 ? -6.166 15.104 0.979 1.00 90.56 87 ASP A N 1
ATOM 682 C CA . ASP A 1 87 ? -6.934 14.488 -0.106 1.00 90.56 87 ASP A CA 1
ATOM 683 C C . ASP A 1 87 ? -7.916 13.445 0.431 1.00 90.56 87 ASP A C 1
ATOM 685 O O . ASP A 1 87 ? -9.068 13.390 -0.003 1.00 90.56 87 ASP A O 1
ATOM 689 N N . PHE A 1 88 ? -7.488 12.670 1.432 1.00 93.38 88 PHE A N 1
ATOM 690 C CA . PHE A 1 88 ? -8.365 11.745 2.134 1.00 93.38 88 PHE A CA 1
ATOM 691 C C . PHE A 1 88 ? -9.420 12.492 2.948 1.00 93.38 88 PHE A C 1
ATOM 693 O O . PHE A 1 88 ? -10.598 12.193 2.807 1.00 93.38 88 PHE A O 1
ATOM 700 N N . GLN A 1 89 ? -9.033 13.478 3.760 1.00 96.81 89 GLN A N 1
ATOM 701 C CA . GLN A 1 89 ? -9.970 14.222 4.604 1.00 96.81 89 GLN A CA 1
ATOM 702 C C . GLN A 1 89 ? -11.067 14.904 3.775 1.00 96.81 89 GLN A C 1
ATOM 704 O O . GLN A 1 89 ? -12.244 14.832 4.125 1.00 96.81 89 GLN A O 1
ATOM 709 N N . MET A 1 90 ? -10.711 15.493 2.631 1.00 93.81 90 MET A N 1
ATOM 710 C CA . MET A 1 90 ? -11.680 16.058 1.690 1.00 93.81 90 MET A CA 1
ATOM 711 C C . MET A 1 90 ? -12.618 14.984 1.132 1.00 93.81 90 MET A C 1
ATOM 713 O O . MET A 1 90 ? -13.834 15.137 1.227 1.00 93.81 90 MET A O 1
ATOM 717 N N . ALA A 1 91 ? -12.082 13.873 0.616 1.00 91.56 91 ALA A N 1
ATOM 718 C CA . ALA A 1 91 ? -12.898 12.782 0.084 1.00 91.56 91 ALA A CA 1
ATOM 719 C C . ALA A 1 91 ? -13.813 12.163 1.157 1.00 91.56 91 ALA A C 1
ATOM 721 O O . ALA A 1 91 ? -14.990 11.898 0.914 1.00 91.56 91 ALA A O 1
ATOM 722 N N . TRP A 1 92 ? -13.305 11.976 2.373 1.00 95.00 92 TRP A N 1
ATOM 723 C CA . TRP A 1 92 ? -14.066 11.435 3.490 1.00 95.00 92 TRP A CA 1
ATOM 724 C C . TRP A 1 92 ? -15.219 12.370 3.869 1.00 95.00 92 TRP A C 1
ATOM 726 O O . TRP A 1 92 ? -16.356 11.912 3.994 1.00 95.00 92 TRP A O 1
ATOM 736 N N . LEU A 1 93 ? -14.984 13.685 3.933 1.00 96.19 93 LEU A N 1
ATOM 737 C CA . LEU A 1 93 ? -16.040 14.682 4.136 1.00 96.19 93 LEU A CA 1
ATOM 738 C C . LEU A 1 93 ? -17.075 14.688 3.001 1.00 96.19 93 LEU A C 1
ATOM 740 O O . LEU A 1 93 ? -18.273 14.705 3.284 1.00 96.19 93 LEU A O 1
ATOM 744 N N . GLU A 1 94 ? -16.646 14.620 1.737 1.00 94.06 94 GLU A N 1
ATOM 745 C CA . GLU A 1 94 ? -17.541 14.567 0.568 1.00 94.06 94 GLU A CA 1
ATOM 746 C C . GLU A 1 94 ? -18.473 13.347 0.597 1.00 94.06 94 GLU A C 1
ATOM 748 O O . GLU A 1 94 ? -19.623 13.427 0.166 1.00 94.06 94 GLU A O 1
ATOM 753 N N . THR A 1 95 ? -18.009 12.226 1.153 1.00 93.19 95 THR A N 1
ATOM 754 C CA . THR A 1 95 ? -18.825 11.010 1.320 1.00 93.19 95 THR A CA 1
ATOM 755 C C . THR A 1 95 ? -19.767 11.056 2.526 1.00 93.19 95 THR A C 1
ATOM 757 O O . THR A 1 95 ? -20.441 10.066 2.808 1.00 93.19 95 THR A O 1
ATOM 760 N N . GLY A 1 96 ? -19.818 12.171 3.261 1.00 96.25 96 GLY A N 1
ATOM 761 C CA . GLY A 1 96 ? -20.571 12.266 4.512 1.00 96.25 96 GLY A CA 1
ATOM 762 C C . GLY A 1 96 ? -19.938 11.454 5.643 1.00 96.25 96 GLY A C 1
ATOM 763 O O . GLY A 1 96 ? -20.656 10.929 6.489 1.00 96.25 96 GLY A O 1
ATOM 764 N N . LYS A 1 97 ? -18.602 11.343 5.646 1.00 95.06 97 LYS A N 1
ATOM 765 C CA . LYS A 1 97 ? -17.804 10.535 6.577 1.00 95.06 97 LYS A CA 1
ATOM 766 C C . LYS A 1 97 ? -18.147 9.046 6.544 1.00 95.06 97 LYS A C 1
ATOM 768 O O . LYS A 1 97 ? -18.330 8.414 7.579 1.00 95.06 97 LYS A O 1
ATOM 773 N N . ALA A 1 98 ? -18.235 8.466 5.351 1.00 93.50 98 ALA A N 1
ATOM 774 C CA . ALA A 1 98 ? -18.652 7.078 5.214 1.00 93.50 98 ALA A CA 1
ATOM 775 C C . ALA A 1 98 ? -17.681 6.093 5.902 1.00 93.50 98 ALA A C 1
ATOM 777 O O . ALA A 1 98 ? -16.471 6.128 5.675 1.00 93.50 98 ALA A O 1
ATOM 778 N N . ASN A 1 99 ? -18.220 5.156 6.692 1.00 94.44 99 ASN A N 1
ATOM 779 C CA . ASN A 1 99 ? -17.422 4.208 7.486 1.00 94.44 99 ASN A CA 1
ATOM 780 C C . ASN A 1 99 ? -16.518 3.302 6.638 1.00 94.44 99 ASN A C 1
ATOM 782 O O . ASN A 1 99 ? -15.464 2.878 7.099 1.00 94.44 99 ASN A O 1
ATOM 786 N N . TYR A 1 100 ? -16.881 3.009 5.384 1.00 91.06 100 TYR A N 1
ATOM 787 C CA . TYR A 1 100 ? -16.057 2.142 4.533 1.00 91.06 100 TYR A CA 1
ATOM 788 C C . TYR A 1 100 ? -14.661 2.727 4.259 1.00 91.06 100 TYR A C 1
ATOM 790 O O . TYR A 1 100 ? -13.737 1.966 3.974 1.00 91.06 100 TYR A O 1
ATOM 798 N N . CYS A 1 101 ? -14.500 4.050 4.366 1.00 94.00 101 CYS A N 1
ATOM 799 C CA . CYS A 1 101 ? -13.212 4.731 4.275 1.00 94.00 101 CYS A CA 1
ATOM 800 C C . CYS A 1 101 ? -12.275 4.314 5.418 1.00 94.00 101 CYS A C 1
ATOM 802 O O . CYS A 1 101 ? -11.080 4.119 5.210 1.00 94.00 101 CYS A O 1
ATOM 804 N N . LEU A 1 102 ? -12.826 4.114 6.617 1.00 95.69 102 LEU A N 1
ATOM 805 C CA . LEU A 1 102 ? -12.059 3.854 7.833 1.00 95.69 102 LEU A CA 1
ATOM 806 C C . LEU A 1 102 ? -11.385 2.481 7.812 1.00 95.69 102 LEU A C 1
ATOM 808 O O . LEU A 1 102 ? -10.288 2.350 8.345 1.00 95.69 102 LEU A O 1
ATOM 812 N N . ARG A 1 103 ? -11.929 1.509 7.064 1.00 93.19 103 ARG A N 1
ATOM 813 C CA . ARG A 1 103 ? -11.285 0.201 6.830 1.00 93.19 103 ARG A CA 1
ATOM 814 C C . ARG A 1 103 ? -9.829 0.314 6.366 1.00 93.19 103 ARG A C 1
ATOM 816 O O . ARG A 1 103 ? -9.049 -0.585 6.647 1.00 93.19 103 ARG A O 1
ATOM 823 N N . CYS A 1 104 ? -9.501 1.363 5.610 1.00 94.50 104 CYS A N 1
ATOM 824 C CA . CYS A 1 104 ? -8.187 1.526 4.983 1.00 94.50 104 CYS A CA 1
ATOM 825 C C . CYS A 1 104 ? -7.373 2.700 5.534 1.00 94.50 104 CYS A C 1
ATOM 827 O O . CYS A 1 104 ? -6.225 2.878 5.141 1.00 94.50 104 CYS A O 1
ATOM 829 N N . HIS A 1 105 ? -7.971 3.525 6.393 1.00 96.00 105 HIS A N 1
ATOM 830 C CA . HIS A 1 105 ? -7.366 4.762 6.892 1.00 96.00 105 HIS A CA 1
ATOM 831 C C . HIS A 1 105 ? -7.275 4.804 8.422 1.00 96.00 105 HIS A C 1
ATOM 833 O O . HIS A 1 105 ? -6.860 5.813 8.980 1.00 96.00 105 HIS A O 1
ATOM 839 N N . THR A 1 106 ? -7.647 3.722 9.103 1.00 97.06 106 THR A N 1
ATOM 840 C CA . THR A 1 106 ? -7.566 3.578 10.562 1.00 97.06 106 THR A CA 1
ATOM 841 C C . THR A 1 106 ? -7.075 2.182 10.921 1.00 97.06 106 THR A C 1
ATOM 843 O O . THR A 1 106 ? -7.111 1.272 10.089 1.00 97.06 106 THR A O 1
ATOM 846 N N . THR A 1 107 ? -6.641 2.002 12.165 1.00 95.88 107 THR A N 1
ATOM 847 C CA . THR A 1 107 ? -6.255 0.701 12.714 1.00 95.88 107 THR A CA 1
ATOM 848 C C . THR A 1 107 ? -7.340 0.170 13.640 1.00 95.88 107 THR A C 1
ATOM 850 O O . THR A 1 107 ? -7.916 0.917 14.432 1.00 95.88 107 THR A O 1
ATOM 853 N N . GLY A 1 108 ? -7.599 -1.138 13.559 1.00 94.00 108 GLY A N 1
ATOM 854 C CA . GLY A 1 108 ? -8.591 -1.807 14.404 1.00 94.00 108 GLY A CA 1
ATOM 855 C C . GLY A 1 108 ? -10.036 -1.468 14.032 1.00 94.00 108 GLY A C 1
ATOM 856 O O . GLY A 1 108 ? -10.889 -1.412 14.905 1.00 94.00 108 GLY A O 1
ATOM 857 N N . PHE A 1 109 ? -10.311 -1.197 12.751 1.00 94.94 109 PHE A N 1
ATOM 858 C CA . PHE A 1 109 ? -11.662 -0.892 12.278 1.00 94.94 109 PHE A CA 1
ATOM 859 C C . PHE A 1 109 ? -12.602 -2.106 12.371 1.00 94.94 109 PHE A C 1
ATOM 861 O O . PHE A 1 109 ? -12.341 -3.139 11.744 1.00 94.94 109 PHE A O 1
ATOM 868 N N . ASP A 1 110 ? -13.735 -1.951 13.059 1.00 92.94 110 ASP A N 1
ATOM 869 C CA . ASP A 1 110 ? -14.820 -2.933 13.092 1.00 92.94 110 ASP A CA 1
ATOM 870 C C . ASP A 1 110 ? -15.929 -2.556 12.091 1.00 92.94 110 ASP A C 1
ATOM 872 O O . ASP A 1 110 ? -16.614 -1.545 12.259 1.00 92.94 110 ASP A O 1
ATOM 876 N N . PRO A 1 111 ? -16.187 -3.368 11.048 1.00 90.50 111 PRO A N 1
ATOM 877 C CA . PRO A 1 111 ? -17.274 -3.103 10.112 1.00 90.50 111 PRO A CA 1
ATOM 878 C C . PRO A 1 111 ? -18.683 -3.223 10.711 1.00 90.50 111 PRO A C 1
ATOM 880 O O . PRO A 1 111 ? -19.625 -2.771 10.059 1.00 90.50 111 PRO A O 1
ATOM 883 N N . GLN A 1 112 ? -18.857 -3.861 11.875 1.00 90.38 112 GLN A N 1
ATOM 884 C CA . GLN A 1 112 ? -20.167 -4.018 12.513 1.00 90.38 112 GLN A CA 1
ATOM 885 C C . GLN A 1 112 ? -20.584 -2.755 13.259 1.00 90.38 112 GLN A C 1
ATOM 887 O O . GLN A 1 112 ? -21.689 -2.261 13.030 1.00 90.38 112 GLN A O 1
ATOM 892 N N . SER A 1 113 ? -19.715 -2.229 14.124 1.00 92.00 113 SER A N 1
ATOM 893 C CA . SER A 1 113 ? -19.995 -0.987 14.846 1.00 92.00 113 SER A CA 1
ATOM 894 C C . SER A 1 113 ? -19.657 0.264 14.029 1.00 92.00 113 SER A C 1
ATOM 896 O O . SER A 1 113 ? -20.326 1.288 14.154 1.00 92.00 113 SER A O 1
ATOM 898 N N . GLY A 1 114 ? -18.675 0.170 13.127 1.00 91.12 114 GLY A N 1
ATOM 899 C CA . GLY A 1 114 ? -18.096 1.312 12.425 1.00 91.12 114 GLY A CA 1
ATOM 900 C C . GLY A 1 114 ? -17.015 2.041 13.224 1.00 91.12 114 GLY A C 1
ATOM 901 O O . GLY A 1 114 ? -16.532 3.071 12.753 1.00 91.12 114 GLY A O 1
ATOM 902 N N . ASP A 1 115 ? -16.644 1.521 14.394 1.00 93.19 115 ASP A N 1
ATOM 903 C CA . ASP A 1 115 ? -15.602 2.087 15.245 1.00 93.19 115 ASP A CA 1
ATOM 904 C C . ASP A 1 115 ? -14.205 1.662 14.779 1.00 93.19 115 ASP A C 1
ATOM 906 O O . ASP A 1 115 ? -14.032 0.725 13.998 1.00 93.19 115 ASP A O 1
ATOM 910 N N . TYR A 1 116 ? -13.195 2.369 15.272 1.00 95.25 116 TYR A N 1
ATOM 911 C CA . TYR A 1 116 ? -11.783 2.062 15.081 1.00 95.25 116 TYR A CA 1
ATOM 912 C C . TYR A 1 116 ? -11.005 2.401 16.352 1.00 95.25 116 TYR A C 1
ATOM 914 O O . TYR A 1 116 ? -11.485 3.160 17.193 1.00 95.25 116 TYR A O 1
ATOM 922 N N . VAL A 1 117 ? -9.796 1.853 16.484 1.00 95.19 117 VAL A N 1
ATOM 923 C CA . VAL A 1 117 ? -8.972 2.043 17.685 1.00 95.19 117 VAL A CA 1
ATOM 924 C C . VAL A 1 117 ? -8.020 3.227 17.534 1.00 95.19 117 VAL A C 1
ATOM 926 O O . VAL A 1 117 ? -7.878 4.020 18.460 1.00 95.19 117 VAL A O 1
ATOM 929 N N . LEU A 1 118 ? -7.368 3.362 16.374 1.00 95.38 118 LEU A N 1
ATOM 930 C CA . LEU A 1 118 ? -6.382 4.419 16.118 1.00 95.38 118 LEU A CA 1
ATOM 931 C C . LEU A 1 118 ? -6.590 5.045 14.743 1.00 95.38 118 LEU A C 1
ATOM 933 O O . LEU A 1 118 ? -6.912 4.354 13.775 1.00 95.38 118 LEU A O 1
ATOM 937 N N . GLU A 1 119 ? -6.345 6.347 14.647 1.00 95.56 119 GLU A N 1
ATOM 938 C CA . GLU A 1 119 ? -6.230 7.029 13.361 1.00 95.56 119 GLU A CA 1
ATOM 939 C C . GLU A 1 119 ? -4.940 6.595 12.646 1.00 95.56 119 GLU A C 1
ATOM 941 O O . GLU A 1 119 ? -3.896 6.404 13.268 1.00 95.56 119 GLU A O 1
ATOM 946 N N . GLY A 1 120 ? -5.016 6.421 11.325 1.00 95.50 120 GLY A N 1
ATOM 947 C CA . GLY A 1 120 ? -3.887 5.982 10.507 1.00 95.50 120 GLY A CA 1
ATOM 948 C C . GLY A 1 120 ? -3.635 4.473 10.553 1.00 95.50 120 GLY A C 1
ATOM 949 O O . GLY A 1 120 ? -4.269 3.716 11.292 1.00 95.50 120 GLY A O 1
ATOM 950 N N . ILE A 1 121 ? -2.705 4.021 9.710 1.00 95.62 121 ILE A N 1
ATOM 951 C CA . ILE A 1 121 ? -2.285 2.619 9.631 1.00 95.62 121 ILE A CA 1
ATOM 952 C C . ILE A 1 121 ? -1.050 2.432 10.514 1.00 95.62 121 ILE A C 1
ATOM 954 O O . ILE A 1 121 ? 0.070 2.760 10.111 1.00 95.62 121 ILE A O 1
ATOM 958 N N . SER A 1 122 ? -1.269 1.919 11.726 1.00 94.69 122 SER A N 1
ATOM 959 C CA . SER A 1 122 ? -0.244 1.660 12.740 1.00 94.69 122 SER A CA 1
ATOM 960 C C . SER A 1 122 ? 0.382 0.267 12.603 1.00 94.69 122 SER A C 1
ATOM 962 O O . SER A 1 122 ? -0.020 -0.539 11.760 1.00 94.69 122 SER A O 1
ATOM 964 N N . CYS A 1 123 ? 1.371 -0.031 13.453 1.00 94.06 123 CYS A N 1
ATOM 965 C CA . CYS A 1 123 ? 2.063 -1.323 13.518 1.00 94.06 123 CYS A CA 1
ATOM 966 C C . CYS A 1 123 ? 1.080 -2.506 13.563 1.00 94.06 123 CYS A C 1
ATOM 968 O O . CYS A 1 123 ? 1.245 -3.507 12.862 1.00 94.06 123 CYS A O 1
ATOM 970 N N . GLU A 1 124 ? 0.015 -2.355 14.345 1.00 93.75 124 GLU A N 1
ATOM 971 C CA . GLU A 1 124 ? -0.958 -3.405 14.648 1.00 93.75 124 GLU A CA 1
ATOM 972 C C . GLU A 1 124 ? -1.930 -3.672 13.487 1.00 93.75 124 GLU A C 1
ATOM 974 O O . GLU A 1 124 ? -2.628 -4.683 13.488 1.00 93.75 124 GLU A O 1
ATOM 979 N N . SER A 1 125 ? -1.928 -2.832 12.442 1.00 92.50 125 SER A N 1
ATOM 980 C CA . SER A 1 125 ? -2.637 -3.127 11.187 1.00 92.50 125 SER A CA 1
ATOM 981 C C . SER A 1 125 ? -2.021 -4.302 10.420 1.00 92.50 125 SER A C 1
ATOM 983 O O . SER A 1 125 ? -2.730 -4.981 9.682 1.00 92.50 125 SER A O 1
ATOM 985 N N . CYS A 1 126 ? -0.716 -4.549 10.591 1.00 91.81 126 CYS A N 1
ATOM 986 C CA . CYS A 1 126 ? -0.002 -5.646 9.923 1.00 91.81 126 CYS A CA 1
ATOM 987 C C . CYS A 1 126 ? 0.501 -6.716 10.902 1.00 91.81 126 CYS A C 1
ATOM 989 O O . CYS A 1 126 ? 0.544 -7.897 10.563 1.00 91.81 126 CYS A O 1
ATOM 991 N N . HIS A 1 127 ? 0.891 -6.308 12.112 1.00 92.75 127 HIS A N 1
ATOM 992 C CA . HIS A 1 127 ? 1.382 -7.208 13.162 1.00 92.75 127 HIS A CA 1
ATOM 993 C C . HIS A 1 127 ? 0.257 -7.788 14.037 1.00 92.75 127 HIS A C 1
ATOM 995 O O . HIS A 1 127 ? 0.510 -8.669 14.859 1.00 92.75 127 HIS A O 1
ATOM 1001 N N . GLY A 1 128 ? -0.979 -7.310 13.852 1.00 91.12 128 GLY A N 1
ATOM 1002 C CA . GLY A 1 128 ? -2.107 -7.608 14.729 1.00 91.12 128 GLY A CA 1
ATOM 1003 C C . GLY A 1 128 ? -2.006 -6.901 16.089 1.00 91.12 128 GLY A C 1
ATOM 1004 O O . GLY A 1 128 ? -1.018 -6.208 16.348 1.00 91.12 128 GLY A O 1
ATOM 1005 N N . PRO A 1 129 ? -3.020 -7.069 16.957 1.00 91.94 129 PRO A N 1
ATOM 1006 C CA . PRO A 1 129 ? -2.982 -6.573 18.332 1.00 91.94 129 PRO A CA 1
ATOM 1007 C C . PRO A 1 129 ? -1.796 -7.156 19.102 1.00 91.94 129 PRO A C 1
ATOM 1009 O O . PRO A 1 129 ? -1.355 -8.273 18.808 1.00 91.94 129 PRO A O 1
ATOM 1012 N N . TYR A 1 130 ? -1.313 -6.435 20.115 1.00 91.56 130 TYR A N 1
ATOM 1013 C CA . TYR A 1 130 ? -0.215 -6.893 20.963 1.00 91.56 130 TYR A CA 1
ATOM 1014 C C . TYR A 1 130 ? -0.449 -8.308 21.519 1.00 91.56 130 TYR A C 1
ATOM 1016 O O . TYR A 1 130 ? -1.491 -8.620 22.100 1.00 91.56 130 TYR A O 1
ATOM 1024 N N . MET A 1 131 ? 0.568 -9.160 21.378 1.00 89.44 131 MET A N 1
ATOM 1025 C CA . MET A 1 131 ? 0.563 -10.520 21.904 1.00 89.44 131 MET A CA 1
ATOM 1026 C C . MET A 1 131 ? 1.274 -10.566 23.255 1.00 89.44 131 MET A C 1
ATOM 1028 O O . MET A 1 131 ? 2.464 -10.256 23.361 1.00 89.44 131 MET A O 1
ATOM 1032 N N . GLU A 1 132 ? 0.558 -11.019 24.284 1.00 88.94 132 GLU A N 1
ATOM 1033 C CA . GLU A 1 132 ? 1.143 -11.250 25.603 1.00 88.94 132 GLU A CA 1
ATOM 1034 C C . GLU A 1 132 ? 2.324 -12.233 25.510 1.00 88.94 132 GLU A C 1
ATOM 1036 O O . GLU A 1 132 ? 2.247 -13.278 24.862 1.00 88.94 132 GLU A O 1
ATOM 1041 N N . GLY A 1 133 ? 3.444 -11.877 26.142 1.00 88.38 133 GLY A N 1
ATOM 1042 C CA . GLY A 1 133 ? 4.689 -12.645 26.080 1.00 88.38 133 GLY A CA 1
ATOM 1043 C C . GLY A 1 133 ? 5.696 -12.147 25.040 1.00 88.38 133 GLY A C 1
ATOM 1044 O O . GLY A 1 133 ? 6.830 -12.625 25.035 1.00 88.38 133 GLY A O 1
ATOM 1045 N N . HIS A 1 134 ? 5.357 -11.163 24.204 1.00 91.12 134 HIS A N 1
ATOM 1046 C CA . HIS A 1 134 ? 6.352 -10.410 23.437 1.00 91.12 134 HIS A CA 1
ATOM 1047 C C . HIS A 1 134 ? 7.173 -9.502 24.380 1.00 91.12 134 HIS A C 1
ATOM 1049 O O . HIS A 1 134 ? 6.568 -8.767 25.162 1.00 91.12 134 HIS A O 1
ATOM 1055 N N . PRO A 1 135 ? 8.527 -9.545 24.365 1.00 90.31 135 PRO A N 1
ATOM 1056 C CA . PRO A 1 135 ? 9.398 -10.020 23.281 1.00 90.31 135 PRO A CA 1
ATOM 1057 C C . PRO A 1 135 ? 9.900 -11.467 23.362 1.00 90.31 135 PRO A C 1
ATOM 1059 O O . PRO A 1 135 ? 10.555 -11.920 22.426 1.00 90.31 135 PRO A O 1
ATOM 1062 N N . ALA A 1 136 ? 9.610 -12.209 24.435 1.00 92.88 136 ALA A N 1
ATOM 1063 C CA . ALA A 1 136 ? 10.033 -13.609 24.547 1.00 92.88 136 ALA A CA 1
ATOM 1064 C C . ALA A 1 136 ? 9.424 -14.491 23.439 1.00 92.88 136 ALA A C 1
ATOM 1066 O O . ALA A 1 136 ? 10.063 -15.435 22.978 1.00 92.88 136 ALA A O 1
ATOM 1067 N N . THR A 1 137 ? 8.220 -14.141 22.981 1.00 89.19 137 THR A N 1
ATOM 1068 C CA . THR A 1 137 ? 7.598 -14.666 21.761 1.00 89.19 137 THR A CA 1
ATOM 1069 C C . THR A 1 137 ? 7.528 -13.560 20.710 1.00 89.19 137 THR A C 1
ATOM 1071 O O . THR A 1 137 ? 7.098 -12.441 20.990 1.00 89.19 137 THR A O 1
ATOM 1074 N N . SER A 1 138 ? 7.980 -13.833 19.486 1.00 89.75 138 SER A N 1
ATOM 1075 C CA . SER A 1 138 ? 7.895 -12.854 18.399 1.00 89.75 138 SER A CA 1
ATOM 1076 C C . SER A 1 138 ? 6.445 -12.640 17.964 1.00 89.75 138 SER A C 1
ATOM 1078 O O . SER A 1 138 ? 5.679 -13.596 17.856 1.00 89.75 138 SER A O 1
ATOM 1080 N N . MET A 1 139 ? 6.097 -11.386 17.669 1.00 89.25 139 MET A N 1
ATOM 1081 C CA . MET A 1 139 ? 4.820 -11.046 17.041 1.00 89.25 139 MET A CA 1
ATOM 1082 C C . MET A 1 139 ? 4.669 -11.779 15.704 1.00 89.25 139 MET A C 1
ATOM 1084 O O . MET A 1 139 ? 5.650 -12.000 14.988 1.00 89.25 139 MET A O 1
ATOM 1088 N N . THR A 1 140 ? 3.433 -12.124 15.345 1.00 83.25 140 THR A N 1
ATOM 1089 C CA . THR A 1 140 ? 3.144 -12.626 13.996 1.00 83.25 140 THR A CA 1
ATOM 1090 C C . THR A 1 140 ? 3.217 -11.462 13.013 1.00 83.25 140 THR A C 1
ATOM 1092 O O . THR A 1 140 ? 2.774 -10.361 13.320 1.00 83.25 140 THR A O 1
ATOM 1095 N N . VAL A 1 141 ? 3.792 -11.697 11.835 1.00 81.69 141 VAL A N 1
ATOM 1096 C CA . VAL A 1 141 ? 3.827 -10.707 10.755 1.00 81.69 141 VAL A CA 1
ATOM 1097 C C . VAL A 1 141 ? 3.139 -11.318 9.552 1.00 81.69 141 VAL A C 1
ATOM 1099 O O . VAL A 1 141 ? 3.667 -12.259 8.959 1.00 81.69 141 VAL A O 1
ATOM 1102 N N . ASP A 1 142 ? 1.971 -10.791 9.197 1.00 81.88 142 ASP A N 1
ATOM 1103 C CA . ASP A 1 142 ? 1.365 -11.099 7.909 1.00 81.88 142 ASP A CA 1
ATOM 1104 C C . ASP A 1 142 ? 1.986 -10.174 6.853 1.00 81.88 142 ASP A C 1
ATOM 1106 O O . ASP A 1 142 ? 1.968 -8.949 6.962 1.00 81.88 142 ASP A O 1
ATOM 1110 N N . ASN A 1 143 ? 2.632 -10.771 5.857 1.00 82.50 143 ASN A N 1
ATOM 1111 C CA . ASN A 1 143 ? 3.238 -10.067 4.730 1.00 82.50 143 ASN A CA 1
ATOM 1112 C C . ASN A 1 143 ? 2.675 -10.541 3.385 1.00 82.50 143 ASN A C 1
ATOM 1114 O O . ASN A 1 143 ? 3.298 -10.314 2.341 1.00 82.50 143 ASN A O 1
ATOM 1118 N N . SER A 1 144 ? 1.520 -11.208 3.420 1.00 91.31 144 SER A N 1
ATOM 1119 C CA . SER A 1 144 ? 0.808 -11.644 2.231 1.00 91.31 144 SER A CA 1
ATOM 1120 C C . SER A 1 144 ? 0.347 -10.447 1.403 1.00 91.31 144 SER A C 1
ATOM 1122 O O . SER A 1 144 ? 0.026 -9.370 1.918 1.00 91.31 144 SER A O 1
ATOM 1124 N N . ALA A 1 145 ? 0.268 -10.635 0.089 1.00 94.88 145 ALA A N 1
ATOM 1125 C CA . ALA A 1 145 ? -0.365 -9.670 -0.790 1.00 94.88 145 ALA A CA 1
ATOM 1126 C C . ALA A 1 145 ? -1.832 -9.437 -0.408 1.00 94.88 145 ALA A C 1
ATOM 1128 O O . ALA A 1 145 ? -2.325 -8.334 -0.618 1.00 94.88 145 ALA A O 1
ATOM 1129 N N . ASP A 1 146 ? -2.506 -10.430 0.179 1.00 93.75 146 ASP A N 1
ATOM 1130 C CA . ASP A 1 146 ? -3.900 -10.338 0.619 1.00 93.75 146 ASP A CA 1
ATOM 1131 C C . ASP A 1 146 ? -4.080 -9.305 1.736 1.00 93.75 146 ASP A C 1
ATOM 1133 O O . ASP A 1 146 ? -5.013 -8.501 1.670 1.00 93.75 146 ASP A O 1
ATOM 1137 N N . LEU A 1 147 ? -3.158 -9.247 2.706 1.00 93.19 147 LEU A N 1
ATOM 1138 C CA . LEU A 1 147 ? -3.153 -8.197 3.726 1.00 93.19 147 LEU A CA 1
ATOM 1139 C C . LEU A 1 147 ? -3.023 -6.809 3.088 1.00 93.19 147 LEU A C 1
ATOM 1141 O O . LEU A 1 147 ? -3.777 -5.898 3.420 1.00 93.19 147 LEU A O 1
ATOM 1145 N N . CYS A 1 148 ? -2.096 -6.634 2.142 1.00 94.19 148 CYS A N 1
ATOM 1146 C CA . CYS A 1 148 ? -1.923 -5.357 1.439 1.00 94.19 148 CYS A CA 1
ATOM 1147 C C . CYS A 1 148 ? -3.166 -5.011 0.600 1.00 94.19 148 CYS A C 1
ATOM 1149 O O . CYS A 1 148 ? -3.652 -3.876 0.611 1.00 94.19 148 CYS A O 1
ATOM 1151 N N . GLY A 1 149 ? -3.716 -6.018 -0.081 1.00 94.81 149 GLY A N 1
ATOM 1152 C CA . GLY A 1 149 ? -4.992 -5.980 -0.784 1.00 94.81 149 GLY A CA 1
ATOM 1153 C C . GLY A 1 149 ? -6.164 -5.698 0.146 1.00 94.81 149 GLY A C 1
ATOM 1154 O O . GLY A 1 149 ? -7.213 -5.291 -0.333 1.00 94.81 149 GLY A O 1
ATOM 1155 N N . GLY A 1 150 ? -5.965 -5.817 1.465 1.00 92.69 150 GLY A N 1
ATOM 1156 C CA . GLY A 1 150 ? -6.724 -5.249 2.582 1.00 92.69 150 GLY A CA 1
ATOM 1157 C C . GLY A 1 150 ? -7.193 -3.810 2.372 1.00 92.69 150 GLY A C 1
ATOM 1158 O O . GLY A 1 150 ? -8.296 -3.453 2.792 1.00 92.69 150 GLY A O 1
ATOM 1159 N N . CYS A 1 151 ? -6.375 -3.018 1.683 1.00 94.00 151 CYS A N 1
ATOM 1160 C CA . CYS A 1 151 ? -6.599 -1.594 1.452 1.00 94.00 151 CYS A CA 1
ATOM 1161 C C . CYS A 1 151 ? -6.275 -1.181 0.016 1.00 94.00 151 CYS A C 1
ATOM 1163 O O . CYS A 1 151 ? -7.027 -0.422 -0.591 1.00 94.00 151 CYS A O 1
ATOM 1165 N N . HIS A 1 152 ? -5.192 -1.717 -0.552 1.00 94.44 152 HIS A N 1
ATOM 1166 C CA . HIS A 1 152 ? -4.740 -1.424 -1.910 1.00 94.44 152 HIS A CA 1
ATOM 1167 C C . HIS A 1 152 ? -5.542 -2.191 -2.952 1.00 94.44 152 HIS A C 1
ATOM 1169 O O . HIS A 1 152 ? -4.982 -2.955 -3.735 1.00 94.44 152 HIS A O 1
ATOM 1175 N N . ARG A 1 153 ? -6.855 -1.968 -2.941 1.00 90.94 153 ARG A N 1
ATOM 1176 C CA . ARG A 1 153 ? -7.802 -2.567 -3.866 1.00 90.94 153 ARG A CA 1
ATOM 1177 C C . ARG A 1 153 ? -8.706 -1.530 -4.525 1.00 90.94 153 ARG A C 1
ATOM 1179 O O . ARG A 1 153 ? -8.933 -0.435 -4.005 1.00 90.94 153 ARG A O 1
ATOM 1186 N N . ALA A 1 154 ? -9.352 -1.957 -5.598 1.00 86.19 154 ALA A N 1
ATOM 1187 C CA . ALA A 1 154 ? -10.419 -1.252 -6.286 1.00 86.19 154 ALA A CA 1
ATOM 1188 C C . ALA A 1 154 ? -10.009 0.128 -6.837 1.00 86.19 154 ALA A C 1
ATOM 1190 O O . ALA A 1 154 ? -8.841 0.466 -7.005 1.00 86.19 154 ALA A O 1
ATOM 1191 N N . VAL A 1 155 ? -11.014 0.931 -7.189 1.00 80.38 155 VAL A N 1
ATOM 1192 C CA . VAL A 1 155 ? -10.895 2.096 -8.083 1.00 80.38 155 VAL A CA 1
ATOM 1193 C C . VAL A 1 155 ? -10.007 3.227 -7.545 1.00 80.38 155 VAL A C 1
ATOM 1195 O O . VAL A 1 155 ? -9.581 4.069 -8.334 1.00 80.38 155 VAL A O 1
ATOM 1198 N N . HIS A 1 156 ? -9.710 3.260 -6.245 1.00 82.94 156 HIS A N 1
ATOM 1199 C CA . HIS A 1 156 ? -8.868 4.296 -5.629 1.00 82.94 156 HIS A CA 1
ATOM 1200 C C . HIS A 1 156 ? -7.470 3.792 -5.236 1.00 82.94 156 HIS A C 1
ATOM 1202 O O . HIS A 1 156 ? -6.624 4.598 -4.859 1.00 82.94 156 HIS A O 1
ATOM 1208 N N . ALA A 1 157 ? -7.214 2.484 -5.346 1.00 89.19 157 ALA A N 1
ATOM 1209 C CA . ALA A 1 157 ? -5.906 1.888 -5.096 1.00 89.19 157 ALA A CA 1
ATOM 1210 C C . ALA A 1 157 ? -5.770 0.519 -5.807 1.00 89.19 157 ALA A C 1
ATOM 1212 O O . ALA A 1 157 ? -5.675 -0.495 -5.137 1.00 89.19 157 ALA A O 1
ATOM 1213 N N . PRO A 1 158 ? -5.733 0.435 -7.147 1.00 92.12 158 PRO A N 1
ATOM 1214 C CA . PRO A 1 158 ? -5.936 -0.815 -7.902 1.00 92.12 158 PRO A CA 1
ATOM 1215 C C . PRO A 1 158 ? -4.744 -1.790 -7.892 1.00 92.12 158 PRO A C 1
ATOM 1217 O O . PRO A 1 158 ? -4.725 -2.775 -8.632 1.00 92.12 158 PRO A O 1
ATOM 1220 N N . THR A 1 159 ? -3.713 -1.514 -7.092 1.00 94.94 159 THR A N 1
ATOM 1221 C CA . THR A 1 159 ? -2.432 -2.230 -7.112 1.00 94.94 159 THR A CA 1
ATOM 1222 C C . THR A 1 159 ? -2.582 -3.732 -6.884 1.00 94.94 159 THR A C 1
ATOM 1224 O O . THR A 1 159 ? -1.902 -4.515 -7.548 1.00 94.94 159 THR A O 1
ATOM 1227 N N . TYR A 1 160 ? -3.458 -4.161 -5.973 1.00 96.44 160 TYR A N 1
ATOM 1228 C CA . TYR A 1 160 ? -3.646 -5.583 -5.697 1.00 96.44 160 TYR A CA 1
ATOM 1229 C C . TYR A 1 160 ? -4.297 -6.313 -6.876 1.00 96.44 160 TYR A C 1
ATOM 1231 O O . TYR A 1 160 ? -3.816 -7.373 -7.273 1.00 96.44 160 TYR A O 1
ATOM 1239 N N . GLU A 1 161 ? -5.325 -5.742 -7.511 1.00 95.56 161 GLU A N 1
ATOM 1240 C CA . GLU A 1 161 ? -5.938 -6.334 -8.706 1.00 95.56 161 GLU A CA 1
ATOM 1241 C C . GLU A 1 161 ? -4.969 -6.396 -9.888 1.00 95.56 161 GLU A C 1
ATOM 1243 O O . GLU A 1 161 ? -4.963 -7.372 -10.644 1.00 95.56 161 GLU A O 1
ATOM 1248 N N . GLU A 1 162 ? -4.119 -5.382 -10.038 1.00 95.69 162 GLU A N 1
ATOM 1249 C CA . GLU A 1 162 ? -3.050 -5.395 -11.031 1.00 95.69 162 GLU A CA 1
ATOM 1250 C C . GLU A 1 162 ? -2.034 -6.511 -10.764 1.00 95.69 162 GLU A C 1
ATOM 1252 O O . GLU A 1 162 ? -1.669 -7.258 -11.681 1.00 95.69 162 GLU A O 1
ATOM 1257 N N . TRP A 1 163 ? -1.613 -6.663 -9.507 1.00 97.38 163 TRP A N 1
ATOM 1258 C CA . TRP A 1 163 ? -0.714 -7.732 -9.095 1.00 97.38 163 TRP A CA 1
ATOM 1259 C C . TRP A 1 163 ? -1.340 -9.109 -9.330 1.00 97.38 163 TRP A C 1
ATOM 1261 O O . TRP A 1 163 ? -0.668 -9.965 -9.909 1.00 97.38 163 TRP A O 1
ATOM 1271 N N . LEU A 1 164 ? -2.619 -9.316 -8.988 1.00 97.06 164 LEU A N 1
ATOM 1272 C CA . LEU A 1 164 ? -3.334 -10.593 -9.144 1.00 97.06 164 LEU A CA 1
ATOM 1273 C C . LEU A 1 164 ? -3.264 -11.155 -10.572 1.00 97.06 164 LEU A C 1
ATOM 1275 O O . LEU A 1 164 ? -3.195 -12.368 -10.774 1.00 97.06 164 LEU A O 1
ATOM 1279 N N . VAL A 1 165 ? -3.249 -10.288 -11.588 1.00 95.88 165 VAL A N 1
ATOM 1280 C CA . VAL A 1 165 ? -3.184 -10.713 -12.999 1.00 95.88 165 VAL A CA 1
ATOM 1281 C C . VAL A 1 165 ? -1.751 -10.867 -13.534 1.00 95.88 165 VAL A C 1
ATOM 1283 O O . VAL A 1 165 ? -1.544 -11.315 -14.673 1.00 95.88 165 VAL A O 1
ATOM 1286 N N . SER A 1 166 ? -0.745 -10.520 -12.733 1.00 96.56 166 SER A N 1
ATOM 1287 C CA . SER A 1 166 ? 0.667 -10.540 -13.115 1.00 96.56 166 SER A CA 1
ATOM 1288 C C . SER A 1 166 ? 1.286 -11.945 -13.113 1.00 96.56 166 SER A C 1
ATOM 1290 O O . SER A 1 166 ? 0.737 -12.917 -12.591 1.00 96.56 166 SER A O 1
ATOM 1292 N N . GLY A 1 167 ? 2.475 -12.067 -13.714 1.00 96.25 167 GLY A N 1
ATOM 1293 C CA . GLY A 1 167 ? 3.299 -13.273 -13.576 1.00 96.25 167 GLY A CA 1
ATOM 1294 C C . GLY A 1 167 ? 3.834 -13.474 -12.156 1.00 96.25 167 GLY A C 1
ATOM 1295 O O . GLY A 1 167 ? 3.986 -14.615 -11.731 1.00 96.25 167 GLY A O 1
ATOM 1296 N N . HIS A 1 168 ? 4.065 -12.389 -11.418 1.00 96.06 168 HIS A N 1
ATOM 1297 C CA . HIS A 1 168 ? 4.579 -12.425 -10.051 1.00 96.06 168 HIS A CA 1
ATOM 1298 C C . HIS A 1 168 ? 3.566 -13.041 -9.080 1.00 96.06 168 HIS A C 1
ATOM 1300 O O . HIS A 1 168 ? 3.932 -13.944 -8.331 1.00 96.06 168 HIS A O 1
ATOM 1306 N N . SER A 1 169 ? 2.282 -12.679 -9.183 1.00 97.25 169 SER A N 1
ATOM 1307 C CA . SER A 1 169 ? 1.224 -13.301 -8.371 1.00 97.25 169 SER A CA 1
ATOM 1308 C C . SER A 1 169 ? 1.082 -14.799 -8.641 1.00 97.25 169 SER A C 1
ATOM 1310 O O . SER A 1 169 ? 1.080 -15.604 -7.712 1.00 97.25 169 SER A O 1
ATOM 1312 N N . ARG A 1 170 ? 1.105 -15.216 -9.918 1.00 96.56 170 ARG A N 1
ATOM 1313 C CA . ARG A 1 170 ? 1.068 -16.648 -10.286 1.00 96.56 170 ARG A CA 1
ATOM 1314 C C . ARG A 1 170 ? 2.225 -17.463 -9.702 1.00 96.56 170 ARG A C 1
ATOM 1316 O O . ARG A 1 170 ? 2.081 -18.669 -9.527 1.00 96.56 170 ARG A O 1
ATOM 1323 N N . ASN A 1 171 ? 3.349 -16.813 -9.410 1.00 96.38 171 ASN A N 1
ATOM 1324 C CA . ASN A 1 171 ? 4.527 -17.425 -8.798 1.00 96.38 171 ASN A CA 1
ATOM 1325 C C . ASN A 1 171 ? 4.665 -17.097 -7.301 1.00 96.38 171 ASN A C 1
ATOM 1327 O O . ASN A 1 171 ? 5.723 -17.345 -6.733 1.00 96.38 171 ASN A O 1
ATOM 1331 N N . LYS A 1 172 ? 3.609 -16.570 -6.661 1.00 95.38 172 LYS A N 1
ATOM 1332 C CA . LYS A 1 172 ? 3.568 -16.240 -5.224 1.00 95.38 172 LYS A CA 1
ATOM 1333 C C . LYS A 1 172 ? 4.672 -15.275 -4.780 1.00 95.38 172 LYS A C 1
ATOM 1335 O O . LYS A 1 172 ? 5.216 -15.383 -3.685 1.00 95.38 172 LYS A O 1
ATOM 1340 N N . VAL A 1 173 ? 5.036 -14.338 -5.651 1.00 95.94 173 VAL A N 1
ATOM 1341 C CA . VAL A 1 173 ? 5.938 -13.242 -5.295 1.00 95.94 173 VAL A CA 1
ATOM 1342 C C . VAL A 1 173 ? 5.105 -12.149 -4.635 1.00 95.94 173 VAL A C 1
ATOM 1344 O O . VAL A 1 173 ? 4.416 -11.387 -5.316 1.00 95.94 173 VAL A O 1
ATOM 1347 N N . GLU A 1 174 ? 5.154 -12.115 -3.307 1.00 95.50 174 GLU A N 1
ATOM 1348 C CA . GLU A 1 174 ? 4.378 -11.195 -2.468 1.00 95.50 174 GLU A CA 1
ATOM 1349 C C . GLU A 1 174 ? 4.860 -9.740 -2.587 1.00 95.50 174 GLU A C 1
ATOM 1351 O O . GLU A 1 174 ? 6.016 -9.483 -2.936 1.00 95.50 174 GLU A O 1
ATOM 1356 N N . CYS A 1 175 ? 4.012 -8.774 -2.214 1.00 94.75 175 CYS A N 1
ATOM 1357 C CA . CYS A 1 175 ? 4.341 -7.338 -2.199 1.00 94.75 175 CYS A CA 1
ATOM 1358 C C . CYS A 1 175 ? 5.647 -7.055 -1.440 1.00 94.75 175 CYS A C 1
ATOM 1360 O O . CYS A 1 175 ? 6.531 -6.328 -1.908 1.00 94.75 175 CYS A O 1
ATOM 1362 N N . GLY A 1 176 ? 5.794 -7.717 -0.288 1.00 93.12 176 GLY A N 1
ATOM 1363 C CA . GLY A 1 176 ? 6.963 -7.636 0.575 1.00 93.12 176 GLY A CA 1
ATOM 1364 C C . GLY A 1 176 ? 8.233 -8.241 -0.019 1.00 93.12 176 GLY A C 1
ATOM 1365 O O . GLY A 1 176 ? 9.267 -8.130 0.617 1.00 93.12 176 GLY A O 1
ATOM 1366 N N . SER A 1 177 ? 8.207 -8.866 -1.200 1.00 94.44 177 SER A N 1
ATOM 1367 C CA . SER A 1 177 ? 9.417 -9.313 -1.913 1.00 94.44 177 SER A CA 1
ATOM 1368 C C . SER A 1 177 ? 10.115 -8.151 -2.630 1.00 94.44 177 SER A C 1
ATOM 1370 O O . SER A 1 177 ? 11.330 -8.176 -2.828 1.00 94.44 177 SER A O 1
ATOM 1372 N N . CYS A 1 178 ? 9.359 -7.102 -2.963 1.00 95.00 178 CYS A N 1
ATOM 1373 C CA . CYS A 1 178 ? 9.845 -5.906 -3.646 1.00 95.00 178 CYS A CA 1
ATOM 1374 C C . CYS A 1 178 ? 9.914 -4.695 -2.715 1.00 95.00 178 CYS A C 1
ATOM 1376 O O . CYS A 1 178 ? 10.872 -3.927 -2.799 1.00 95.00 178 CYS A O 1
ATOM 1378 N N . HIS A 1 179 ? 8.940 -4.549 -1.813 1.00 94.19 179 HIS A N 1
ATOM 1379 C CA . HIS A 1 179 ? 8.815 -3.402 -0.916 1.00 94.19 179 HIS A CA 1
ATOM 1380 C C . HIS A 1 179 ? 9.186 -3.736 0.533 1.00 94.19 179 HIS A C 1
ATOM 1382 O O . HIS A 1 179 ? 9.063 -4.876 0.986 1.00 94.19 179 HIS A O 1
ATOM 1388 N N . ILE A 1 180 ? 9.642 -2.720 1.263 1.00 91.88 180 ILE A N 1
ATOM 1389 C CA . ILE A 1 180 ? 9.821 -2.741 2.717 1.00 91.88 180 ILE A CA 1
ATOM 1390 C C . ILE A 1 180 ? 8.607 -2.057 3.350 1.00 91.88 180 ILE A C 1
ATOM 1392 O O . ILE A 1 180 ? 8.348 -0.893 3.058 1.00 91.88 180 ILE A O 1
ATOM 1396 N N . SER A 1 181 ? 7.882 -2.754 4.226 1.00 89.50 181 SER A N 1
ATOM 1397 C CA . SER A 1 181 ? 6.609 -2.270 4.784 1.00 89.50 181 SER A CA 1
ATOM 1398 C C . SER A 1 181 ? 6.744 -1.073 5.734 1.00 89.50 181 SER A C 1
ATOM 1400 O O . SER A 1 181 ? 5.823 -0.269 5.803 1.00 89.50 181 SER A O 1
ATOM 1402 N N . HIS A 1 182 ? 7.878 -0.921 6.432 1.00 91.62 182 HIS A N 1
ATOM 1403 C CA . HIS A 1 182 ? 8.105 0.215 7.339 1.00 91.62 182 HIS A CA 1
ATOM 1404 C C . HIS A 1 182 ? 8.433 1.503 6.574 1.00 91.62 182 HIS A C 1
ATOM 1406 O O . HIS A 1 182 ? 7.818 2.537 6.803 1.00 91.62 182 HIS A O 1
ATOM 1412 N N . SER A 1 183 ? 9.360 1.439 5.612 1.00 90.31 183 SER A N 1
ATOM 1413 C CA . SER A 1 183 ? 9.819 2.624 4.876 1.00 90.31 183 SER A CA 1
ATOM 1414 C C . SER A 1 183 ? 9.071 2.902 3.569 1.00 90.31 183 SER A C 1
ATOM 1416 O O . SER A 1 183 ? 9.264 3.969 2.981 1.00 90.31 183 SER A O 1
ATOM 1418 N N . LEU A 1 184 ? 8.256 1.953 3.095 1.00 89.50 184 LEU A N 1
ATOM 1419 C CA . LEU A 1 184 ? 7.574 1.955 1.791 1.00 89.50 184 LEU A CA 1
ATOM 1420 C C . LEU A 1 184 ? 8.531 2.080 0.591 1.00 89.50 184 LEU A C 1
ATOM 1422 O O . LEU A 1 184 ? 8.148 2.503 -0.500 1.00 89.50 184 LEU A O 1
ATOM 1426 N N . THR A 1 185 ? 9.795 1.698 0.779 1.00 92.75 185 THR A N 1
ATOM 1427 C CA . THR A 1 185 ? 10.835 1.743 -0.259 1.00 92.75 185 THR A CA 1
ATOM 1428 C C . THR A 1 185 ? 11.062 0.379 -0.903 1.00 92.75 185 THR A C 1
ATOM 1430 O O . THR A 1 185 ? 10.516 -0.635 -0.468 1.00 92.75 185 THR A O 1
ATOM 1433 N N . LEU A 1 186 ? 11.872 0.340 -1.965 1.00 94.75 186 LEU A N 1
ATOM 1434 C CA . LEU A 1 186 ? 12.296 -0.914 -2.580 1.00 94.75 186 LEU A CA 1
ATOM 1435 C C . LEU A 1 186 ? 13.327 -1.629 -1.701 1.00 94.75 186 LEU A C 1
ATOM 1437 O O . LEU A 1 186 ? 14.264 -1.015 -1.197 1.00 94.75 186 LEU A O 1
ATOM 1441 N N . ARG A 1 187 ? 13.236 -2.959 -1.622 1.00 93.88 187 ARG A N 1
ATOM 1442 C CA . ARG A 1 187 ? 14.193 -3.807 -0.890 1.00 93.88 187 ARG A CA 1
ATOM 1443 C C . ARG A 1 187 ? 15.623 -3.735 -1.402 1.00 93.88 187 ARG A C 1
ATOM 1445 O O . ARG A 1 187 ? 16.554 -4.112 -0.691 1.00 93.88 187 ARG A O 1
ATOM 1452 N N . LYS A 1 188 ? 15.800 -3.341 -2.660 1.00 94.38 188 LYS A N 1
ATOM 1453 C CA . LYS A 1 188 ? 17.098 -3.242 -3.320 1.00 94.38 188 LYS A CA 1
ATOM 1454 C C . LYS A 1 188 ? 17.161 -1.919 -4.060 1.00 94.38 188 LYS A C 1
ATOM 1456 O O . LYS A 1 188 ? 16.286 -1.655 -4.875 1.00 94.38 188 LYS A O 1
ATOM 1461 N N . GLY A 1 189 ? 18.223 -1.156 -3.790 1.00 91.06 189 GLY A N 1
ATOM 1462 C CA . GLY A 1 189 ? 18.597 0.126 -4.401 1.00 91.06 189 GLY A CA 1
ATOM 1463 C C . GLY A 1 189 ? 17.550 0.762 -5.319 1.00 91.06 189 GLY A C 1
ATOM 1464 O O . GLY A 1 189 ? 16.802 1.636 -4.900 1.00 91.06 189 GLY A O 1
ATOM 1465 N N . ASN A 1 190 ? 17.515 0.330 -6.580 1.00 92.19 190 ASN A N 1
ATOM 1466 C CA . ASN A 1 190 ? 16.533 0.780 -7.563 1.00 92.19 190 ASN A CA 1
ATOM 1467 C C . ASN A 1 190 ? 15.866 -0.401 -8.282 1.00 92.19 190 ASN A C 1
ATOM 1469 O O . ASN A 1 190 ? 16.281 -1.552 -8.143 1.00 92.19 190 ASN A O 1
ATOM 1473 N N . THR A 1 191 ? 14.866 -0.090 -9.107 1.00 93.00 191 THR A N 1
ATOM 1474 C CA . THR A 1 191 ? 14.067 -1.072 -9.854 1.00 93.00 191 THR A CA 1
ATOM 1475 C C . THR A 1 191 ? 14.909 -2.020 -10.705 1.00 93.00 191 THR A C 1
ATOM 1477 O O . THR A 1 191 ? 14.646 -3.215 -10.695 1.00 93.00 191 THR A O 1
ATOM 1480 N N . THR A 1 192 ? 15.964 -1.544 -11.375 1.00 93.00 192 THR A N 1
ATOM 1481 C CA . THR A 1 192 ? 16.866 -2.417 -12.146 1.00 93.00 192 THR A CA 1
ATOM 1482 C C . THR A 1 192 ? 17.576 -3.424 -11.243 1.00 93.00 192 THR A C 1
ATOM 1484 O O . THR A 1 192 ? 17.547 -4.617 -11.526 1.00 93.00 192 THR A O 1
ATOM 1487 N N . VAL A 1 193 ? 18.172 -2.971 -10.136 1.00 93.56 193 VAL A N 1
ATOM 1488 C CA . VAL A 1 193 ? 18.880 -3.865 -9.199 1.00 93.56 193 VAL A CA 1
ATOM 1489 C C . VAL A 1 193 ? 17.918 -4.866 -8.556 1.00 93.56 193 VAL A C 1
ATOM 1491 O O . VAL A 1 193 ? 18.268 -6.029 -8.377 1.00 93.56 193 VAL A O 1
ATOM 1494 N N . LEU A 1 194 ? 16.700 -4.430 -8.233 1.00 95.38 194 LEU A N 1
ATOM 1495 C CA . LEU A 1 194 ? 15.672 -5.298 -7.674 1.00 95.38 194 LEU A CA 1
ATOM 1496 C C . LEU A 1 194 ? 15.260 -6.397 -8.660 1.00 95.38 194 LEU A C 1
ATOM 1498 O O . LEU A 1 194 ? 15.302 -7.571 -8.302 1.00 95.38 194 LEU A O 1
ATOM 1502 N N . CYS A 1 195 ? 14.914 -6.044 -9.901 1.00 94.38 195 CYS A N 1
ATOM 1503 C CA . CYS A 1 195 ? 14.496 -7.022 -10.908 1.00 94.38 195 CYS A CA 1
ATOM 1504 C C . CYS A 1 195 ? 15.604 -8.045 -11.197 1.00 94.38 195 CYS A C 1
ATOM 1506 O O . CYS A 1 195 ? 15.335 -9.244 -11.258 1.00 94.38 195 CYS A O 1
ATOM 1508 N N . LEU A 1 196 ? 16.855 -7.589 -11.299 1.00 93.81 196 LEU A N 1
ATOM 1509 C CA . LEU A 1 196 ? 18.010 -8.447 -11.584 1.00 93.81 196 LEU A CA 1
ATOM 1510 C C . LEU A 1 196 ? 18.423 -9.351 -10.418 1.00 93.81 196 LEU A C 1
ATOM 1512 O O . LEU A 1 196 ? 19.276 -10.216 -10.591 1.00 93.81 196 LEU A O 1
ATOM 1516 N N . SER A 1 197 ? 17.819 -9.193 -9.236 1.00 94.06 197 SER A N 1
ATOM 1517 C CA . SER A 1 197 ? 18.024 -10.150 -8.144 1.00 94.06 197 SER A CA 1
ATOM 1518 C C . SER A 1 197 ? 17.411 -11.528 -8.435 1.00 94.06 197 SER A C 1
ATOM 1520 O O . SER A 1 197 ? 17.844 -12.512 -7.838 1.00 94.06 197 SER A O 1
ATOM 1522 N N . CYS A 1 198 ? 16.465 -11.604 -9.382 1.00 95.25 198 CYS A N 1
ATOM 1523 C CA . CYS A 1 198 ? 15.820 -12.847 -9.819 1.00 95.25 198 CYS A CA 1
ATOM 1524 C C . CYS A 1 198 ? 15.853 -13.040 -11.347 1.00 95.25 198 CYS A C 1
ATOM 1526 O O . CYS A 1 198 ? 16.033 -14.163 -11.814 1.00 95.25 198 CYS A O 1
ATOM 1528 N N . HIS A 1 199 ? 15.670 -11.974 -12.135 1.00 93.56 199 HIS A N 1
ATOM 1529 C CA . HIS A 1 199 ? 15.666 -12.039 -13.598 1.00 93.56 199 HIS A CA 1
ATOM 1530 C C . HIS A 1 199 ? 17.090 -11.997 -14.159 1.00 93.56 199 HIS A C 1
ATOM 1532 O O . HIS A 1 199 ? 17.847 -11.070 -13.881 1.00 93.56 199 HIS A O 1
ATOM 1538 N N . GLN A 1 200 ? 17.445 -12.987 -14.975 1.00 89.69 200 GLN A N 1
ATOM 1539 C CA . GLN A 1 200 ? 18.754 -13.077 -15.622 1.00 89.69 200 GLN A CA 1
ATOM 1540 C C . GLN A 1 200 ? 18.662 -12.527 -17.048 1.00 89.69 200 GLN A C 1
ATOM 1542 O O . GLN A 1 200 ? 18.426 -13.278 -17.988 1.00 89.69 200 GLN A O 1
ATOM 1547 N N . GLU A 1 201 ? 18.830 -11.213 -17.192 1.00 84.94 201 GLU A N 1
ATOM 1548 C CA . GLU A 1 201 ? 18.776 -10.508 -18.480 1.00 84.94 201 GLU A CA 1
ATOM 1549 C C . GLU A 1 201 ? 20.127 -9.855 -18.800 1.00 84.94 201 GLU A C 1
ATOM 1551 O O . GLU A 1 201 ? 20.837 -9.397 -17.898 1.00 84.94 201 GLU A O 1
ATOM 1556 N N . THR A 1 202 ? 20.483 -9.778 -20.084 1.00 84.75 202 THR A N 1
ATOM 1557 C CA . THR A 1 202 ? 21.641 -8.996 -20.537 1.00 84.75 202 THR A CA 1
ATOM 1558 C C . THR A 1 202 ? 21.238 -7.534 -20.716 1.00 84.75 202 THR A C 1
ATOM 1560 O O . THR A 1 202 ? 20.201 -7.225 -21.293 1.00 84.75 202 THR A O 1
ATOM 1563 N N . LEU A 1 203 ? 22.047 -6.613 -20.190 1.00 84.75 203 LEU A N 1
ATOM 1564 C CA . LEU A 1 203 ? 21.767 -5.170 -20.220 1.00 84.75 203 LEU A CA 1
ATOM 1565 C C . LEU A 1 203 ? 22.567 -4.461 -21.320 1.00 84.75 203 LEU A C 1
ATOM 1567 O O . LEU A 1 203 ? 23.274 -3.489 -21.052 1.00 84.75 203 LEU A O 1
ATOM 1571 N N . ASP A 1 204 ? 22.523 -4.982 -22.540 1.00 84.50 204 ASP A N 1
ATOM 1572 C CA . ASP A 1 204 ? 23.346 -4.522 -23.663 1.00 84.50 204 ASP A CA 1
ATOM 1573 C C . ASP A 1 204 ? 22.571 -3.740 -24.734 1.00 84.50 204 ASP A C 1
ATOM 1575 O O . ASP A 1 204 ? 23.163 -3.258 -25.702 1.00 84.50 204 ASP A O 1
ATOM 1579 N N . ASP A 1 205 ? 21.263 -3.538 -24.555 1.00 87.06 205 ASP A N 1
ATOM 1580 C CA . ASP A 1 205 ? 20.451 -2.785 -25.506 1.00 87.06 205 ASP A CA 1
ATOM 1581 C C . ASP A 1 205 ? 20.501 -1.254 -25.300 1.00 87.06 205 ASP A C 1
ATOM 1583 O O . ASP A 1 205 ? 20.893 -0.716 -24.257 1.00 87.06 205 ASP A O 1
ATOM 1587 N N . VAL A 1 206 ? 20.083 -0.523 -26.338 1.00 88.25 206 VAL A N 1
ATOM 1588 C CA . VAL A 1 206 ? 20.145 0.946 -26.395 1.00 88.25 206 VAL A CA 1
ATOM 1589 C C . VAL A 1 206 ? 19.343 1.649 -25.297 1.00 88.25 206 VAL A C 1
ATOM 1591 O O . VAL A 1 206 ? 19.666 2.789 -24.960 1.00 88.25 206 VAL A O 1
ATOM 1594 N N . HIS A 1 207 ? 18.313 1.015 -24.735 1.00 90.12 207 HIS A N 1
ATOM 1595 C CA . HIS A 1 207 ? 17.533 1.576 -23.639 1.00 90.12 207 HIS A CA 1
ATOM 1596 C C . HIS A 1 207 ? 18.362 1.572 -22.351 1.00 90.12 207 HIS A C 1
ATOM 1598 O O . HIS A 1 207 ? 18.468 2.614 -21.700 1.00 90.12 207 HIS A O 1
ATOM 1604 N N . PHE A 1 208 ? 19.043 0.467 -22.027 1.00 88.00 208 PHE A N 1
ATOM 1605 C CA . PHE A 1 208 ? 19.919 0.406 -20.852 1.00 88.00 208 PHE A CA 1
ATOM 1606 C C . PHE A 1 208 ? 21.161 1.283 -20.994 1.00 88.00 208 PHE A C 1
ATOM 1608 O O . PHE A 1 208 ? 21.523 1.966 -20.035 1.00 88.00 208 PHE A O 1
ATOM 1615 N N . ILE A 1 209 ? 21.764 1.353 -22.188 1.00 87.81 209 ILE A N 1
ATOM 1616 C CA . ILE A 1 209 ? 22.893 2.264 -22.458 1.00 87.81 209 ILE A CA 1
ATOM 1617 C C . ILE A 1 209 ? 22.484 3.726 -22.219 1.00 87.81 209 ILE A C 1
ATOM 1619 O O . ILE A 1 209 ? 23.278 4.525 -21.727 1.00 87.81 209 ILE A O 1
ATOM 1623 N N . ARG A 1 210 ? 21.225 4.081 -22.508 1.00 89.75 210 ARG A N 1
ATOM 1624 C CA . ARG A 1 210 ? 20.658 5.405 -22.201 1.00 89.75 210 ARG A CA 1
ATOM 1625 C C . ARG A 1 210 ? 20.110 5.541 -20.778 1.00 89.75 210 ARG A C 1
ATOM 1627 O O . ARG A 1 210 ? 19.487 6.549 -20.460 1.00 89.75 210 ARG A O 1
ATOM 1634 N N . GLY A 1 211 ? 20.354 4.562 -19.912 1.00 90.56 211 GLY A N 1
ATOM 1635 C CA . GLY A 1 211 ? 19.987 4.605 -18.500 1.00 90.56 211 GLY A CA 1
ATOM 1636 C C . GLY A 1 211 ? 18.508 4.342 -18.203 1.00 90.56 211 GLY A C 1
ATOM 1637 O O . GLY A 1 211 ? 18.101 4.518 -17.051 1.00 90.56 211 GLY A O 1
ATOM 1638 N N . ILE A 1 212 ? 17.719 3.902 -19.189 1.00 92.19 212 ILE A N 1
ATOM 1639 C CA . ILE A 1 212 ? 16.307 3.540 -19.010 1.00 92.19 212 ILE A CA 1
ATOM 1640 C C . ILE A 1 212 ? 16.217 2.311 -18.096 1.00 92.19 212 ILE A C 1
ATOM 1642 O O . ILE A 1 212 ? 17.025 1.386 -18.183 1.00 92.19 212 ILE A O 1
ATOM 1646 N N . LYS A 1 213 ? 15.262 2.327 -17.162 1.00 92.81 213 LYS A N 1
ATOM 1647 C CA . LYS A 1 213 ? 15.097 1.291 -16.132 1.00 92.81 213 LYS A CA 1
ATOM 1648 C C . LYS A 1 213 ? 13.994 0.313 -16.527 1.00 92.81 213 LYS A C 1
ATOM 1650 O O . LYS A 1 213 ? 13.085 0.671 -17.267 1.00 92.81 213 LYS A O 1
ATOM 1655 N N . CYS A 1 214 ? 14.014 -0.896 -15.963 1.00 93.50 214 CYS A N 1
ATOM 1656 C CA . CYS A 1 214 ? 13.027 -1.937 -16.280 1.00 93.50 214 CYS A CA 1
ATOM 1657 C C . CYS A 1 214 ? 11.588 -1.447 -16.044 1.00 93.50 214 CYS A C 1
ATOM 1659 O O . CYS A 1 214 ? 10.723 -1.589 -16.907 1.00 93.50 214 CYS A O 1
ATOM 1661 N N . ALA A 1 215 ? 11.357 -0.796 -14.897 1.00 93.62 215 ALA A N 1
ATOM 1662 C CA . ALA A 1 215 ? 10.051 -0.261 -14.518 1.00 93.62 215 ALA A CA 1
ATOM 1663 C C . ALA A 1 215 ? 9.524 0.815 -15.482 1.00 93.62 215 ALA A C 1
ATOM 1665 O O . ALA A 1 215 ? 8.315 0.985 -15.565 1.00 93.62 215 ALA A O 1
ATOM 1666 N N . THR A 1 216 ? 10.387 1.490 -16.252 1.00 92.75 216 THR A N 1
ATOM 1667 C CA . THR A 1 216 ? 9.951 2.498 -17.229 1.00 92.75 216 THR A CA 1
ATOM 1668 C C . THR A 1 216 ? 8.997 1.905 -18.262 1.00 92.75 216 THR A C 1
ATOM 1670 O O . THR A 1 216 ? 8.007 2.543 -18.594 1.00 92.75 216 THR A O 1
ATOM 1673 N N . CYS A 1 217 ? 9.261 0.682 -18.732 1.00 91.81 217 CYS A N 1
ATOM 1674 C CA . CYS A 1 217 ? 8.412 0.002 -19.714 1.00 91.81 217 CYS A CA 1
ATOM 1675 C C . CYS A 1 217 ? 7.513 -1.059 -19.079 1.00 91.81 217 CYS A C 1
ATOM 1677 O O . CYS A 1 217 ? 6.387 -1.261 -19.527 1.00 91.81 217 CYS A O 1
ATOM 1679 N N . HIS A 1 218 ? 8.015 -1.755 -18.055 1.00 93.69 218 HIS A N 1
ATOM 1680 C CA . HIS A 1 218 ? 7.297 -2.865 -17.435 1.00 93.69 218 HIS A CA 1
ATOM 1681 C C . HIS A 1 218 ? 6.305 -2.424 -16.367 1.00 93.69 218 HIS A C 1
ATOM 1683 O O . HIS A 1 218 ? 5.361 -3.158 -16.127 1.00 93.69 218 HIS A O 1
ATOM 1689 N N . MET A 1 219 ? 6.464 -1.251 -15.753 1.00 94.75 219 MET A N 1
ATOM 1690 C CA . MET A 1 219 ? 5.528 -0.736 -14.750 1.00 94.75 219 MET A CA 1
ATOM 1691 C C . MET A 1 219 ? 4.992 0.640 -15.164 1.00 94.75 219 MET A C 1
ATOM 1693 O O . MET A 1 219 ? 5.236 1.630 -14.471 1.00 94.75 219 MET A O 1
ATOM 1697 N N . PRO A 1 220 ? 4.296 0.737 -16.314 1.00 90.62 220 PRO A N 1
ATOM 1698 C CA . PRO A 1 220 ? 3.810 2.015 -16.802 1.00 90.62 220 PRO A CA 1
ATOM 1699 C C . PRO A 1 220 ? 2.742 2.568 -15.857 1.00 90.62 220 PRO A C 1
ATOM 1701 O O . PRO A 1 220 ? 1.707 1.940 -15.607 1.00 90.62 220 PRO A O 1
ATOM 1704 N N . LEU A 1 221 ? 3.003 3.773 -15.357 1.00 88.69 221 LEU A N 1
ATOM 1705 C CA . LEU A 1 221 ? 2.035 4.551 -14.601 1.00 88.69 221 LEU A CA 1
ATOM 1706 C C . LEU A 1 221 ? 1.148 5.308 -15.581 1.00 88.69 221 LEU A C 1
ATOM 1708 O O . LEU A 1 221 ? 1.655 5.996 -16.470 1.00 88.69 221 LEU A O 1
ATOM 1712 N N . THR A 1 222 ? -0.166 5.222 -15.405 1.00 83.62 222 THR A N 1
ATOM 1713 C CA . THR A 1 222 ? -1.085 6.132 -16.097 1.00 83.62 222 THR A CA 1
ATOM 1714 C C . THR A 1 222 ? -1.655 7.112 -15.080 1.00 83.62 222 THR A C 1
ATOM 1716 O O . THR A 1 222 ? -1.979 6.694 -13.969 1.00 83.62 222 THR A O 1
ATOM 1719 N N . PRO A 1 223 ? -1.789 8.403 -15.418 1.00 78.25 223 PRO A N 1
ATOM 1720 C CA . PRO A 1 223 ? -2.359 9.375 -14.498 1.00 78.25 223 PRO A CA 1
ATOM 1721 C C . PRO A 1 223 ? -3.824 9.051 -14.189 1.00 78.25 223 PRO A C 1
ATOM 1723 O O . PRO A 1 223 ? -4.489 8.319 -14.925 1.00 78.25 223 PRO A O 1
ATOM 1726 N N . ILE A 1 224 ? -4.316 9.629 -13.095 1.00 75.50 224 ILE A N 1
ATOM 1727 C CA . ILE A 1 224 ? -5.740 9.636 -12.752 1.00 75.50 224 ILE A CA 1
ATOM 1728 C C . ILE A 1 224 ? -6.511 10.244 -13.925 1.00 75.50 224 ILE A C 1
ATOM 1730 O O . ILE A 1 224 ? -6.133 11.305 -14.425 1.00 75.50 224 ILE A O 1
ATOM 1734 N N . ASP A 1 225 ? -7.587 9.586 -14.352 1.00 71.19 225 ASP A N 1
ATOM 1735 C CA . ASP A 1 225 ? -8.487 10.151 -15.352 1.00 71.19 225 ASP A CA 1
ATOM 1736 C C . ASP A 1 225 ? -9.289 11.300 -14.710 1.00 71.19 225 ASP A C 1
ATOM 1738 O O . ASP A 1 225 ? -10.112 11.043 -13.821 1.00 71.19 225 ASP A O 1
ATOM 1742 N N . PRO A 1 226 ? -9.093 12.562 -15.146 1.00 63.97 226 PRO A N 1
ATOM 1743 C CA . PRO A 1 226 ? -9.758 13.714 -14.543 1.00 63.97 226 PRO A CA 1
ATOM 1744 C C . PRO A 1 226 ? -11.285 13.671 -14.679 1.00 63.97 226 PRO A C 1
ATOM 1746 O O . PRO A 1 226 ? -11.986 14.280 -13.873 1.00 63.97 226 PRO A O 1
ATOM 1749 N N . LEU A 1 227 ? -11.806 12.978 -15.699 1.00 65.81 227 LEU A N 1
ATOM 1750 C CA . LEU A 1 227 ? -13.236 12.929 -16.000 1.00 65.81 227 LEU A CA 1
ATOM 1751 C C . LEU A 1 227 ? -13.942 11.814 -15.233 1.00 65.81 227 LEU A C 1
ATOM 1753 O O . LEU A 1 227 ? -15.025 12.035 -14.694 1.00 65.81 227 LEU A O 1
ATOM 1757 N N . SER A 1 228 ? -13.344 10.623 -15.165 1.00 65.75 228 SER A N 1
ATOM 1758 C CA . SER A 1 228 ? -13.942 9.496 -14.439 1.00 65.75 228 SER A CA 1
ATOM 1759 C C . SER A 1 228 ? -13.547 9.427 -12.963 1.00 65.75 228 SER A C 1
ATOM 1761 O O . SER A 1 228 ? -14.090 8.589 -12.242 1.00 65.75 228 SER A O 1
ATOM 1763 N N . ARG A 1 229 ? -12.606 10.276 -12.513 1.00 63.75 229 ARG A N 1
ATOM 1764 C CA . ARG A 1 229 ? -11.960 10.225 -11.185 1.00 63.75 229 ARG A CA 1
ATOM 1765 C C . ARG A 1 229 ? -11.400 8.838 -10.837 1.00 63.75 229 ARG A C 1
ATOM 1767 O O . ARG A 1 229 ? -11.143 8.546 -9.672 1.00 63.75 229 ARG A O 1
ATOM 1774 N N . ARG A 1 230 ? -11.212 7.964 -11.831 1.00 65.62 230 ARG A N 1
ATOM 1775 C CA . ARG A 1 230 ? -10.600 6.653 -11.627 1.00 65.62 230 ARG A CA 1
ATOM 1776 C C . ARG A 1 230 ? -9.106 6.840 -11.473 1.00 65.62 230 ARG A C 1
ATOM 1778 O O . ARG A 1 230 ? -8.482 7.522 -12.291 1.00 65.62 230 ARG A O 1
ATOM 1785 N N . THR A 1 231 ? -8.532 6.212 -10.450 1.00 75.75 231 THR A N 1
ATOM 1786 C CA . THR A 1 231 ? -7.075 6.129 -10.380 1.00 75.75 231 THR A CA 1
ATOM 1787 C C . THR A 1 231 ? -6.556 5.384 -11.601 1.00 75.75 231 THR A C 1
ATOM 1789 O O . THR A 1 231 ? -7.183 4.443 -12.097 1.00 75.75 231 THR A O 1
ATOM 1792 N N . GLY A 1 232 ? -5.455 5.885 -12.152 1.00 83.06 232 GLY A N 1
ATOM 1793 C CA . GLY A 1 232 ? -4.797 5.217 -13.258 1.00 83.06 232 GLY A CA 1
ATOM 1794 C C . GLY A 1 232 ? -4.005 3.997 -12.784 1.00 83.06 232 GLY A C 1
ATOM 1795 O O . GLY A 1 232 ? -3.861 3.752 -11.587 1.00 83.06 232 GLY A O 1
ATOM 1796 N N . SER A 1 233 ? -3.491 3.240 -13.751 1.00 87.94 233 SER A N 1
ATOM 1797 C CA . SER A 1 233 ? -2.616 2.091 -13.542 1.00 87.94 233 SER A CA 1
ATOM 1798 C C . SER A 1 233 ? -1.427 2.439 -12.650 1.00 87.94 233 SER A C 1
ATOM 1800 O O . SER A 1 233 ? -0.719 3.417 -12.916 1.00 87.94 233 SER A O 1
ATOM 1802 N N . THR A 1 234 ? -1.161 1.594 -11.654 1.00 92.38 234 THR A N 1
ATOM 1803 C CA . THR A 1 234 ? 0.037 1.675 -10.804 1.00 92.38 234 THR A CA 1
ATOM 1804 C C . THR A 1 234 ? 1.206 0.859 -11.360 1.00 92.38 234 THR A C 1
ATOM 1806 O O . THR A 1 234 ? 2.288 0.849 -10.776 1.00 92.38 234 THR A O 1
ATOM 1809 N N . GLY A 1 235 ? 1.022 0.199 -12.508 1.00 93.44 235 GLY A N 1
ATOM 1810 C CA . GLY A 1 235 ? 2.068 -0.522 -13.233 1.00 93.44 235 GLY A CA 1
ATOM 1811 C C . GLY A 1 235 ? 2.343 -1.933 -12.703 1.00 93.44 235 GLY A C 1
ATOM 1812 O O . GLY A 1 235 ? 3.259 -2.603 -13.177 1.00 93.44 235 GLY A O 1
ATOM 1813 N N . HIS A 1 236 ? 1.543 -2.439 -11.766 1.00 96.00 236 HIS A N 1
ATOM 1814 C CA . HIS A 1 236 ? 1.759 -3.727 -11.100 1.00 96.00 236 HIS A CA 1
ATOM 1815 C C . HIS A 1 236 ? 1.196 -4.926 -11.873 1.00 96.00 236 HIS A C 1
ATOM 1817 O O . HIS A 1 236 ? 1.296 -6.066 -11.425 1.00 96.00 236 HIS A O 1
ATOM 1823 N N . THR A 1 237 ? 0.686 -4.706 -13.090 1.00 95.00 237 THR A N 1
ATOM 1824 C CA . THR A 1 237 ? 0.419 -5.796 -14.045 1.00 95.00 237 THR A CA 1
ATOM 1825 C C . THR A 1 237 ? 1.704 -6.345 -14.672 1.00 95.00 237 THR A C 1
ATOM 1827 O O . THR A 1 237 ? 1.704 -7.461 -15.201 1.00 95.00 237 THR A O 1
ATOM 1830 N N . PHE A 1 238 ? 2.793 -5.566 -14.619 1.00 94.31 238 PHE A N 1
ATOM 1831 C CA . PHE A 1 238 ? 4.085 -5.813 -15.267 1.00 94.31 238 PHE A CA 1
ATOM 1832 C C . PHE A 1 238 ? 4.026 -5.947 -16.802 1.00 94.31 238 PHE A C 1
ATOM 1834 O O . PHE A 1 238 ? 4.966 -6.438 -17.441 1.00 94.31 238 PHE A O 1
ATOM 1841 N N . LYS A 1 239 ? 2.895 -5.562 -17.408 1.00 91.50 239 LYS A N 1
ATOM 1842 C CA . LYS A 1 239 ? 2.663 -5.671 -18.847 1.00 91.50 239 LYS A CA 1
ATOM 1843 C C . LYS A 1 239 ? 3.159 -4.419 -19.553 1.00 91.50 239 LYS A C 1
ATOM 1845 O O . LYS A 1 239 ? 2.776 -3.305 -19.213 1.00 91.50 239 LYS A O 1
ATOM 1850 N N . VAL A 1 240 ? 3.952 -4.634 -20.597 1.00 90.31 240 VAL A N 1
ATOM 1851 C CA . VAL A 1 240 ? 4.351 -3.577 -21.525 1.00 90.31 240 VAL A CA 1
ATOM 1852 C C . VAL A 1 240 ? 3.188 -3.317 -22.476 1.00 90.31 240 VAL A C 1
ATOM 1854 O O . VAL A 1 240 ? 2.724 -4.235 -23.156 1.00 90.31 240 VAL A O 1
ATOM 1857 N N . ILE A 1 241 ? 2.719 -2.074 -22.515 1.00 85.75 241 ILE A N 1
ATOM 1858 C CA . ILE A 1 241 ? 1.667 -1.617 -23.429 1.00 85.75 241 ILE A CA 1
ATOM 1859 C C . ILE A 1 241 ? 2.284 -0.709 -24.505 1.00 85.75 241 ILE A C 1
ATOM 1861 O O . ILE A 1 241 ? 3.225 0.017 -24.188 1.00 85.75 241 ILE A O 1
ATOM 1865 N N . PRO A 1 242 ? 1.821 -0.721 -25.768 1.00 85.94 242 PRO A N 1
ATOM 1866 C CA . PRO A 1 242 ? 2.426 0.079 -26.843 1.00 85.94 242 PRO A CA 1
ATOM 1867 C C . PRO A 1 242 ? 2.529 1.584 -26.545 1.00 85.94 242 PRO A C 1
ATOM 1869 O O . PRO A 1 242 ? 3.439 2.256 -27.034 1.00 85.94 242 PRO A O 1
ATOM 1872 N N . GLU A 1 243 ? 1.623 2.105 -25.721 1.00 84.25 243 GLU A N 1
ATOM 1873 C CA . GLU A 1 243 ? 1.568 3.499 -25.287 1.00 84.25 243 GLU A CA 1
ATOM 1874 C C . GLU A 1 243 ? 2.836 3.913 -24.534 1.00 84.25 243 GLU A C 1
ATOM 1876 O O . GLU A 1 243 ? 3.289 5.046 -24.685 1.00 84.25 243 GLU A O 1
ATOM 1881 N N . VAL A 1 244 ? 3.465 2.999 -23.782 1.00 89.06 244 VAL A N 1
ATOM 1882 C CA . VAL A 1 244 ? 4.702 3.314 -23.051 1.00 89.06 244 VAL A CA 1
ATOM 1883 C C . VAL A 1 244 ? 5.850 3.616 -24.005 1.00 89.06 244 VAL A C 1
ATOM 1885 O O . VAL A 1 244 ? 6.621 4.545 -23.778 1.00 89.06 244 VAL A O 1
ATOM 1888 N N . CYS A 1 245 ? 5.909 2.913 -25.135 1.00 88.69 245 CYS A N 1
ATOM 1889 C CA . CYS A 1 245 ? 6.887 3.166 -26.182 1.00 88.69 245 CYS A CA 1
ATOM 1890 C C . CYS A 1 245 ? 6.630 4.533 -26.834 1.00 88.69 245 CYS A C 1
ATOM 1892 O O . CYS A 1 245 ? 7.574 5.262 -27.137 1.00 88.69 245 CYS A O 1
ATOM 1894 N N . ALA A 1 246 ? 5.355 4.900 -27.009 1.00 87.38 246 ALA A N 1
ATOM 1895 C CA . ALA A 1 246 ? 4.948 6.152 -27.643 1.00 87.38 246 ALA A CA 1
ATOM 1896 C C . ALA A 1 246 ? 5.323 7.402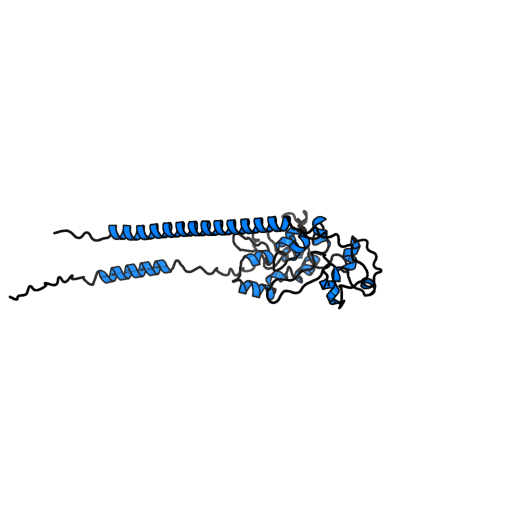 -26.825 1.00 87.38 246 ALA A C 1
ATOM 1898 O O . ALA A 1 246 ? 5.416 8.491 -27.385 1.00 87.38 246 ALA A O 1
ATOM 1899 N N . THR A 1 247 ? 5.608 7.253 -25.525 1.00 85.50 247 THR A N 1
ATOM 1900 C CA . THR A 1 247 ? 6.091 8.361 -24.679 1.00 85.50 247 THR A CA 1
ATOM 1901 C C . THR A 1 247 ? 7.437 8.931 -25.138 1.00 85.50 247 THR A C 1
ATOM 1903 O O . THR A 1 247 ? 7.730 10.094 -24.877 1.00 85.50 247 THR A O 1
ATOM 1906 N N . CYS A 1 248 ? 8.248 8.128 -25.833 1.00 87.12 248 CYS A N 1
ATOM 1907 C CA . CYS A 1 248 ? 9.565 8.519 -26.345 1.00 87.12 248 CYS A CA 1
ATOM 1908 C C . CYS A 1 248 ? 9.692 8.330 -27.865 1.00 87.12 248 CYS A C 1
ATOM 1910 O O . CYS A 1 248 ? 10.423 9.069 -28.525 1.00 87.12 248 CYS A O 1
ATOM 1912 N N . HIS A 1 249 ? 8.989 7.354 -28.443 1.00 86.94 249 HIS A N 1
ATOM 1913 C CA . HIS A 1 249 ? 9.037 7.045 -29.869 1.00 86.94 249 HIS A CA 1
ATOM 1914 C C . HIS A 1 249 ? 7.797 7.579 -30.588 1.00 86.94 249 HIS A C 1
ATOM 1916 O O . HIS A 1 249 ? 6.688 7.104 -30.381 1.00 86.94 249 HIS A O 1
ATOM 1922 N N . VAL A 1 250 ? 7.999 8.517 -31.515 1.00 72.62 250 VAL A N 1
ATOM 1923 C CA . VAL A 1 250 ? 6.910 9.180 -32.259 1.00 72.62 250 VAL A CA 1
ATOM 1924 C C . VAL A 1 250 ? 6.160 8.217 -33.205 1.00 72.62 250 VAL A C 1
ATOM 1926 O O . VAL A 1 250 ? 5.014 8.473 -33.558 1.00 72.62 250 VAL A O 1
ATOM 1929 N N . MET A 1 251 ? 6.772 7.088 -33.600 1.00 60.41 251 MET A N 1
ATOM 1930 C CA . MET A 1 251 ? 6.146 6.042 -34.428 1.00 60.41 251 MET A CA 1
ATOM 1931 C C . MET A 1 251 ? 6.589 4.641 -33.977 1.00 60.41 251 MET A C 1
ATOM 1933 O O . MET A 1 251 ? 7.648 4.151 -34.360 1.00 60.41 251 MET A O 1
ATOM 1937 N N . THR A 1 252 ? 5.778 3.978 -33.154 1.00 56.03 252 THR A N 1
ATOM 1938 C CA . THR A 1 252 ? 6.080 2.647 -32.588 1.00 56.03 252 THR A CA 1
ATOM 1939 C C . THR A 1 252 ? 5.597 1.481 -33.457 1.00 56.03 252 THR A C 1
ATOM 1941 O O . THR A 1 252 ? 5.987 0.340 -33.223 1.00 56.03 252 THR A O 1
ATOM 1944 N N . HIS A 1 253 ? 4.799 1.745 -34.500 1.00 55.31 253 HIS A N 1
ATOM 1945 C CA . HIS A 1 253 ? 4.235 0.716 -35.388 1.00 55.31 253 HIS A CA 1
ATOM 1946 C C . HIS A 1 253 ? 5.194 0.198 -36.477 1.00 55.31 253 HIS A C 1
ATOM 1948 O O . HIS A 1 253 ? 4.840 -0.730 -37.199 1.00 55.31 253 HIS A O 1
ATOM 1954 N N . THR A 1 254 ? 6.396 0.767 -36.613 1.00 47.56 254 THR A N 1
ATOM 1955 C CA . THR A 1 254 ? 7.342 0.441 -37.703 1.00 47.56 254 THR A CA 1
ATOM 1956 C C . THR A 1 254 ? 8.738 0.048 -37.208 1.00 47.56 254 THR A C 1
ATOM 1958 O O . THR A 1 254 ? 9.725 0.241 -37.916 1.00 47.56 254 THR A O 1
ATOM 1961 N N . GLY A 1 255 ? 8.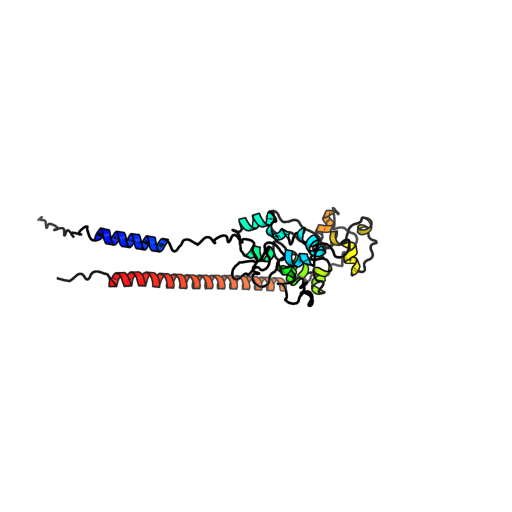853 -0.485 -35.988 1.00 46.44 255 GLY A N 1
ATOM 1962 C CA . GLY A 1 255 ? 10.122 -1.022 -35.487 1.00 46.44 255 GLY A CA 1
ATOM 1963 C C . GLY A 1 255 ? 10.563 -2.276 -36.266 1.00 46.44 255 GLY A C 1
ATOM 1964 O O . GLY A 1 255 ? 9.716 -3.118 -36.586 1.00 46.44 255 GLY A O 1
ATOM 1965 N N . PRO A 1 256 ? 11.863 -2.447 -36.580 1.00 46.81 256 PRO A N 1
ATOM 1966 C CA . PRO A 1 256 ? 12.350 -3.646 -37.243 1.00 46.81 256 PRO A CA 1
ATOM 1967 C C . PRO A 1 256 ? 12.321 -4.822 -36.259 1.00 46.81 256 PRO A C 1
ATOM 1969 O O . PRO A 1 256 ? 13.220 -5.000 -35.447 1.00 46.81 256 PRO A O 1
ATOM 1972 N N . GLY A 1 257 ? 11.270 -5.636 -36.363 1.00 51.91 257 GLY A N 1
ATOM 1973 C CA . GLY A 1 257 ? 11.263 -7.011 -35.874 1.00 51.91 257 GLY A CA 1
ATOM 1974 C C . GLY A 1 257 ? 10.718 -7.230 -34.466 1.00 51.91 257 GLY A C 1
ATOM 1975 O O . GLY A 1 257 ? 11.492 -7.534 -33.578 1.00 51.91 257 GLY A O 1
ATOM 1976 N N . ILE A 1 258 ? 9.388 -7.234 -34.312 1.00 45.34 258 ILE A N 1
ATOM 1977 C CA . ILE A 1 258 ? 8.637 -8.370 -33.729 1.00 45.34 258 ILE A CA 1
ATOM 1978 C C . ILE A 1 258 ? 7.276 -8.454 -34.443 1.00 45.34 258 ILE A C 1
ATOM 1980 O O . ILE A 1 258 ? 6.215 -8.343 -33.837 1.00 45.34 258 ILE A O 1
ATOM 1984 N N . VAL A 1 259 ? 7.275 -8.678 -35.761 1.00 40.09 259 VAL A N 1
ATOM 1985 C CA . VAL A 1 259 ? 6.118 -9.339 -36.384 1.00 40.09 259 VAL A CA 1
ATOM 1986 C C . VAL A 1 259 ? 6.323 -10.823 -36.114 1.00 40.09 259 VAL A C 1
ATOM 1988 O O . VAL A 1 259 ? 6.859 -11.559 -36.943 1.00 40.09 259 VAL A O 1
ATOM 1991 N N . LYS A 1 260 ? 5.954 -11.285 -34.911 1.00 42.59 260 LYS A N 1
ATOM 1992 C CA . LYS A 1 260 ? 5.625 -12.704 -34.769 1.00 42.59 260 LYS A CA 1
ATOM 1993 C C . LYS A 1 260 ? 4.491 -12.920 -35.755 1.00 42.59 260 LYS A C 1
ATOM 1995 O O . LYS A 1 260 ? 3.433 -12.325 -35.576 1.00 42.59 260 LYS A O 1
ATOM 2000 N N . LYS A 1 261 ? 4.796 -13.676 -36.819 1.00 38.03 261 LYS A N 1
ATOM 2001 C CA . LYS A 1 261 ? 3.874 -14.203 -37.828 1.00 38.03 261 LYS A CA 1
ATOM 2002 C C . LYS A 1 261 ? 2.480 -14.199 -37.241 1.00 38.03 261 LYS A C 1
ATOM 2004 O O . LYS A 1 261 ? 2.255 -14.922 -36.274 1.00 38.03 261 LYS A O 1
ATOM 2009 N N . GLU A 1 262 ? 1.623 -13.342 -37.779 1.00 40.03 262 GLU A N 1
ATOM 2010 C CA . GLU A 1 262 ? 0.232 -13.256 -37.387 1.00 40.03 262 GLU A CA 1
ATOM 2011 C C . GLU A 1 262 ? -0.343 -14.660 -37.539 1.00 40.03 262 GLU 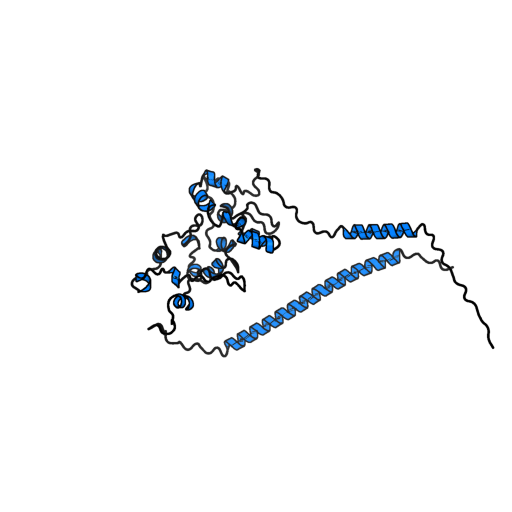A C 1
ATOM 2013 O O . GLU A 1 262 ? -0.653 -15.129 -38.635 1.00 40.03 262 GLU A O 1
ATOM 2018 N N . THR A 1 263 ? -0.351 -15.409 -36.435 1.00 41.81 263 THR A N 1
ATOM 2019 C CA . THR A 1 263 ? -1.160 -16.601 -36.291 1.00 41.81 263 THR A CA 1
ATOM 2020 C C . THR A 1 263 ? -2.549 -16.052 -36.406 1.00 41.81 263 THR A C 1
ATOM 2022 O O . THR A 1 263 ? -3.064 -15.473 -35.454 1.00 41.81 263 THR A O 1
ATOM 2025 N N . GLN A 1 264 ? -3.045 -16.132 -37.634 1.00 44.09 264 GLN A N 1
ATOM 2026 C CA . GLN A 1 264 ? -4.398 -15.894 -38.065 1.00 44.09 264 GLN A CA 1
ATOM 2027 C C . GLN A 1 264 ? -5.312 -16.176 -36.880 1.00 44.09 264 GLN A C 1
ATOM 2029 O O . GLN A 1 264 ? -5.538 -17.338 -36.535 1.00 44.09 264 GLN A O 1
ATOM 2034 N N . LEU A 1 265 ? -5.720 -15.108 -36.185 1.00 43.53 265 LEU A N 1
ATOM 2035 C CA . LEU A 1 265 ? -6.645 -15.221 -35.071 1.00 43.53 265 LEU A CA 1
ATOM 2036 C C . LEU A 1 265 ? -7.827 -16.018 -35.629 1.00 43.53 265 LEU A C 1
ATOM 2038 O O . LEU A 1 265 ? -8.367 -15.616 -36.670 1.00 43.53 265 LEU A O 1
ATOM 2042 N N . PRO A 1 266 ? -8.187 -17.174 -35.042 1.00 45.38 266 PRO A N 1
ATOM 2043 C CA . PRO A 1 266 ? -9.329 -17.922 -35.528 1.00 45.38 266 PRO A CA 1
ATOM 2044 C C . PRO A 1 266 ? -10.514 -16.966 -35.480 1.00 45.38 266 PRO A C 1
ATOM 2046 O O . PRO A 1 266 ? -10.842 -16.432 -34.421 1.00 45.38 266 PRO A O 1
ATOM 2049 N N . ARG A 1 267 ? -11.095 -16.678 -36.651 1.00 50.72 267 ARG A N 1
ATOM 2050 C CA . ARG A 1 267 ? -12.279 -15.825 -36.775 1.00 50.72 267 ARG A CA 1
ATOM 2051 C C . ARG A 1 267 ? -13.311 -16.350 -35.769 1.00 50.72 267 ARG A C 1
ATOM 2053 O O . ARG A 1 267 ? -13.745 -17.490 -35.931 1.00 50.72 267 ARG A O 1
ATOM 2060 N N . PRO A 1 268 ? -13.705 -15.581 -34.739 1.00 52.62 268 PRO A N 1
ATOM 2061 C CA . PRO A 1 268 ? -14.628 -16.081 -33.735 1.00 52.62 268 PRO A CA 1
ATOM 2062 C C . PRO A 1 268 ? -16.047 -15.970 -34.293 1.00 52.62 268 PRO A C 1
ATOM 2064 O O . PRO A 1 268 ? -16.796 -15.068 -33.937 1.00 52.62 268 PRO A O 1
ATOM 2067 N N . SER A 1 269 ? -16.416 -16.846 -35.227 1.00 56.84 269 SER A N 1
ATOM 2068 C CA . SER A 1 269 ? -17.784 -16.881 -35.754 1.00 56.84 269 SER A CA 1
ATOM 2069 C C . SER A 1 269 ? -18.728 -17.654 -34.833 1.00 56.84 269 SER A C 1
ATOM 2071 O O . SER A 1 269 ? -19.887 -17.269 -34.714 1.00 56.84 269 SER A O 1
ATOM 2073 N N . GLU A 1 270 ? -18.242 -18.672 -34.113 1.00 55.22 270 GLU A N 1
ATOM 2074 C CA . GLU A 1 270 ? -19.076 -19.434 -33.170 1.00 55.22 270 GLU A CA 1
ATOM 2075 C C . GLU A 1 270 ? -19.080 -18.848 -31.751 1.00 55.22 270 GLU A C 1
ATOM 2077 O O . GLU A 1 270 ? -20.160 -18.640 -31.193 1.00 55.22 270 GLU A O 1
ATOM 2082 N N . SER A 1 271 ? -17.924 -18.484 -31.172 1.00 63.22 271 SER A N 1
ATOM 2083 C CA . SER A 1 271 ? -17.880 -18.061 -29.757 1.00 63.22 271 SER A CA 1
ATOM 2084 C C . SER A 1 271 ? -18.495 -16.682 -29.495 1.00 63.22 271 SER A C 1
ATOM 2086 O O . SER A 1 271 ? -19.090 -16.461 -28.445 1.00 63.22 271 SER A O 1
ATOM 2088 N N . LEU A 1 272 ? -18.448 -15.750 -30.455 1.00 69.12 272 LEU A N 1
ATOM 2089 C CA . LEU A 1 272 ? -19.116 -14.453 -30.294 1.00 69.12 272 LEU A CA 1
ATOM 2090 C C . LEU A 1 272 ? -20.639 -14.596 -30.264 1.00 69.12 272 LEU A C 1
ATOM 2092 O O . LEU A 1 272 ? -21.312 -13.838 -29.567 1.00 69.12 272 LEU A O 1
ATOM 2096 N N . SER A 1 273 ? -21.191 -15.556 -31.007 1.00 73.75 273 SER A N 1
ATOM 2097 C CA . SER A 1 273 ? -22.633 -15.806 -31.009 1.00 73.75 273 SER A CA 1
ATOM 2098 C C . SER A 1 273 ? -23.100 -16.394 -29.673 1.00 73.75 273 SER A C 1
ATOM 2100 O O . SER A 1 273 ? -24.105 -15.927 -29.130 1.00 73.75 273 SER A O 1
ATOM 2102 N N . SER A 1 274 ? -22.318 -17.314 -29.091 1.00 75.88 274 SER A N 1
ATOM 2103 C CA . SER A 1 274 ? -22.610 -17.922 -27.791 1.00 75.88 274 SER A CA 1
ATOM 2104 C C . SER A 1 274 ? -22.431 -16.930 -26.636 1.00 75.88 274 SER A C 1
ATOM 2106 O O . SER A 1 274 ? -23.298 -16.838 -25.766 1.00 75.88 274 SER A O 1
ATOM 2108 N N . ILE A 1 275 ? -21.389 -16.093 -26.675 1.00 79.12 275 ILE A N 1
ATOM 2109 C CA . ILE A 1 275 ? -21.182 -15.005 -25.707 1.00 79.12 275 ILE A CA 1
ATOM 2110 C C . ILE A 1 275 ? -22.329 -13.989 -25.788 1.00 79.12 275 ILE A C 1
ATOM 2112 O O . ILE A 1 275 ? -22.903 -13.623 -24.766 1.00 79.12 275 ILE A O 1
ATOM 2116 N N . ARG A 1 276 ? -22.750 -13.585 -26.995 1.00 85.25 276 ARG A N 1
ATOM 2117 C CA . ARG A 1 276 ? -23.908 -12.687 -27.171 1.00 85.25 276 ARG A CA 1
ATOM 2118 C C . ARG A 1 276 ? -25.218 -13.312 -26.694 1.00 85.25 276 ARG A C 1
ATOM 2120 O O . ARG A 1 276 ? -26.096 -12.588 -26.230 1.00 85.25 276 ARG A O 1
ATOM 2127 N N . SER A 1 277 ? -25.404 -14.627 -26.824 1.00 86.31 277 SER A N 1
ATOM 2128 C CA . SER A 1 277 ? -26.571 -15.295 -26.229 1.00 86.31 277 SER A CA 1
ATOM 2129 C C . SER A 1 277 ? -26.493 -15.354 -24.704 1.00 86.31 277 SER A C 1
ATOM 2131 O O . SER A 1 277 ? -27.506 -15.122 -24.056 1.00 86.31 277 SER A O 1
ATOM 2133 N N . ALA A 1 278 ? -25.305 -15.573 -24.133 1.00 86.19 278 ALA A N 1
ATOM 2134 C CA . ALA A 1 278 ? -25.108 -15.601 -22.687 1.00 86.19 278 ALA A CA 1
ATOM 2135 C C . ALA A 1 278 ? -25.356 -14.226 -22.048 1.00 86.19 278 ALA A C 1
ATOM 2137 O O . ALA A 1 278 ? -26.031 -14.149 -21.027 1.00 86.19 278 ALA A O 1
ATOM 2138 N N . ILE A 1 279 ? -24.893 -13.141 -22.680 1.00 88.88 279 ILE A N 1
ATOM 2139 C CA . ILE A 1 279 ? -25.161 -11.766 -22.228 1.00 88.88 279 ILE A CA 1
ATOM 2140 C C . ILE A 1 279 ? -26.668 -11.488 -22.218 1.00 88.88 279 ILE A C 1
ATOM 2142 O O . ILE A 1 279 ? -27.203 -11.080 -21.194 1.00 88.88 279 ILE A O 1
ATOM 2146 N N . ARG A 1 280 ? -27.376 -11.809 -23.310 1.00 92.06 280 ARG A N 1
ATOM 2147 C CA . ARG A 1 280 ? -28.838 -11.625 -23.393 1.00 92.06 280 ARG A CA 1
ATOM 2148 C C . ARG A 1 280 ? -29.613 -12.472 -22.386 1.00 92.06 280 ARG A C 1
ATOM 2150 O O . ARG A 1 280 ? -30.688 -12.080 -21.941 1.00 92.06 280 ARG A O 1
ATOM 2157 N N . GLU A 1 281 ? -29.103 -13.652 -22.047 1.00 94.44 281 GLU A N 1
ATOM 2158 C CA . GLU A 1 281 ? -29.682 -14.491 -20.998 1.00 94.44 281 GLU A CA 1
ATOM 2159 C C . GLU A 1 281 ? -29.475 -13.873 -19.611 1.00 94.44 281 GLU A C 1
ATOM 2161 O O . GLU A 1 281 ? -30.417 -13.835 -18.820 1.00 94.44 281 GLU A O 1
ATOM 2166 N N . LEU A 1 282 ? -28.278 -13.349 -19.324 1.00 91.19 282 LEU A N 1
ATOM 2167 C CA . LEU A 1 282 ? -28.013 -12.639 -18.073 1.00 91.19 282 LEU A CA 1
ATOM 2168 C C . LEU A 1 282 ? -28.887 -11.389 -17.938 1.00 91.19 282 LEU A C 1
ATOM 2170 O O . LEU A 1 282 ? -29.520 -11.229 -16.902 1.00 91.19 282 LEU A O 1
ATOM 2174 N N . GLU A 1 283 ? -28.981 -10.563 -18.981 1.00 94.31 283 GLU A N 1
ATOM 2175 C CA . GLU A 1 283 ? -29.827 -9.359 -18.997 1.00 94.31 283 GLU A CA 1
ATOM 2176 C C . GLU A 1 283 ? -31.302 -9.690 -18.725 1.00 94.31 283 GLU A C 1
ATOM 2178 O O . GLU A 1 283 ? -31.996 -8.973 -18.005 1.00 94.31 283 GLU A O 1
ATOM 2183 N N . ARG A 1 284 ? -31.797 -10.816 -19.257 1.00 94.75 284 ARG A N 1
ATOM 2184 C CA . ARG A 1 284 ? -33.166 -11.266 -18.982 1.00 94.75 284 ARG A CA 1
ATOM 2185 C C . ARG A 1 284 ? -33.340 -11.678 -17.521 1.00 94.75 284 ARG A C 1
ATOM 2187 O O . ARG A 1 284 ? -34.347 -11.332 -16.910 1.00 94.75 284 ARG A O 1
ATOM 2194 N N . LYS A 1 285 ? -32.367 -12.401 -16.959 1.00 94.06 285 LYS A N 1
ATOM 2195 C CA . LYS A 1 285 ? -32.398 -12.831 -15.554 1.00 94.06 285 LYS A CA 1
ATOM 2196 C C . LYS A 1 285 ? -32.314 -11.651 -14.593 1.00 94.06 285 LYS A C 1
ATOM 2198 O O . LYS A 1 285 ? -33.005 -11.672 -13.579 1.00 94.06 285 LYS A O 1
ATOM 2203 N N . THR A 1 286 ? -31.515 -10.629 -14.896 1.00 91.75 286 THR A N 1
ATOM 2204 C CA . THR A 1 286 ? -31.450 -9.415 -14.070 1.00 91.75 286 THR A CA 1
ATOM 2205 C C . THR A 1 286 ? -32.787 -8.681 -14.079 1.00 91.75 286 THR A C 1
ATOM 2207 O O . THR A 1 286 ? -33.308 -8.395 -13.008 1.00 91.75 286 THR A O 1
ATOM 2210 N N . LEU A 1 287 ? -33.407 -8.501 -15.251 1.00 91.06 287 LEU A N 1
ATOM 2211 C CA . LEU A 1 287 ? -34.750 -7.917 -15.375 1.00 91.06 287 LEU A CA 1
ATOM 2212 C C . LEU A 1 287 ? -35.817 -8.714 -14.609 1.00 91.06 287 LEU A C 1
ATOM 2214 O O . LEU A 1 287 ? -36.675 -8.141 -13.940 1.00 91.06 287 LEU A O 1
ATOM 2218 N N . GLU A 1 288 ? -35.767 -10.046 -14.675 1.00 94.12 288 GLU A N 1
ATOM 2219 C CA . GLU A 1 288 ? -36.702 -10.901 -13.940 1.00 94.12 288 GLU A CA 1
ATOM 2220 C C . GLU A 1 288 ? -36.529 -10.764 -12.420 1.00 94.12 288 GLU A C 1
ATOM 2222 O O . GLU A 1 288 ? -37.515 -10.701 -11.680 1.00 94.12 288 GLU A O 1
ATOM 2227 N N . LEU A 1 289 ? -35.282 -10.703 -11.946 1.00 90.25 289 LEU A N 1
ATOM 2228 C CA . LEU A 1 289 ? -34.968 -10.512 -10.531 1.00 90.25 289 LEU A CA 1
ATOM 2229 C C . LEU A 1 289 ? -35.391 -9.127 -10.039 1.00 90.25 289 LEU A C 1
ATOM 2231 O O . LEU A 1 289 ? -35.966 -9.033 -8.957 1.00 90.25 289 LEU A O 1
ATOM 2235 N N . GLU A 1 290 ? -35.177 -8.080 -10.833 1.00 91.44 290 GLU A N 1
ATOM 2236 C CA . GLU A 1 290 ? -35.631 -6.721 -10.522 1.00 91.44 290 GLU A CA 1
ATOM 2237 C C . GLU A 1 290 ? -37.156 -6.656 -10.417 1.00 91.44 290 GLU A C 1
ATOM 2239 O O . GLU A 1 290 ? -37.687 -6.164 -9.422 1.00 91.44 290 GLU A O 1
ATOM 2244 N N . MET A 1 291 ? -37.874 -7.251 -11.374 1.00 88.00 291 MET A N 1
ATOM 2245 C CA . MET A 1 291 ? -39.336 -7.308 -11.346 1.00 88.00 291 MET A CA 1
ATOM 2246 C C . MET A 1 291 ? -39.853 -8.100 -10.134 1.00 88.00 291 MET A C 1
ATOM 2248 O O . MET A 1 291 ? -40.826 -7.696 -9.490 1.00 88.00 291 MET A O 1
ATOM 2252 N N . LYS A 1 292 ? -39.200 -9.213 -9.775 1.00 88.81 292 LYS A N 1
ATOM 2253 C CA . LYS A 1 292 ? -39.530 -9.986 -8.565 1.00 88.81 292 LYS A CA 1
ATOM 2254 C C . LYS A 1 292 ? -39.263 -9.187 -7.292 1.00 88.81 292 LYS A C 1
ATOM 2256 O O . LYS A 1 292 ? -40.106 -9.196 -6.392 1.00 88.81 292 LYS A O 1
ATOM 2261 N N . ALA A 1 293 ? -38.136 -8.483 -7.215 1.00 86.19 293 ALA A N 1
ATOM 2262 C CA . ALA A 1 293 ? -37.786 -7.637 -6.080 1.00 86.19 293 ALA A CA 1
ATOM 2263 C C . ALA A 1 293 ? -38.788 -6.486 -5.917 1.00 86.19 293 ALA A C 1
ATOM 2265 O O . ALA A 1 293 ? -39.263 -6.232 -4.811 1.00 86.19 293 ALA A O 1
ATOM 2266 N N . GLU A 1 294 ? -39.187 -5.847 -7.016 1.00 85.62 294 GLU A N 1
ATOM 2267 C CA . GLU A 1 294 ? -40.189 -4.786 -7.012 1.00 85.62 294 GLU A CA 1
ATOM 2268 C C . GLU A 1 294 ? -41.579 -5.299 -6.620 1.00 85.62 294 GLU A C 1
ATOM 2270 O O . GLU A 1 294 ? -42.238 -4.699 -5.771 1.00 85.62 294 GLU A O 1
ATOM 2275 N N . THR A 1 295 ? -42.005 -6.444 -7.157 1.00 83.81 295 THR A N 1
ATOM 2276 C CA . THR A 1 295 ? -43.287 -7.069 -6.787 1.00 83.81 295 THR A CA 1
ATOM 2277 C C . THR A 1 295 ? -43.313 -7.427 -5.302 1.00 83.81 295 THR A C 1
ATOM 2279 O O . THR A 1 295 ? -44.302 -7.176 -4.615 1.00 83.81 295 THR A O 1
ATOM 2282 N N . THR A 1 296 ? -42.204 -7.958 -4.785 1.00 80.25 296 THR A N 1
ATOM 2283 C CA . THR A 1 296 ? -42.049 -8.310 -3.369 1.00 80.25 296 THR A CA 1
ATOM 2284 C C . THR A 1 296 ? -42.082 -7.062 -2.487 1.00 80.25 296 THR A C 1
ATOM 2286 O O . THR A 1 296 ? -42.835 -7.011 -1.517 1.00 80.25 296 THR A O 1
ATOM 2289 N N . ARG A 1 297 ? -41.339 -6.011 -2.856 1.00 81.25 297 ARG A N 1
ATOM 2290 C CA . ARG A 1 297 ? -41.363 -4.711 -2.171 1.00 81.25 297 ARG A CA 1
ATOM 2291 C C . ARG A 1 297 ? -42.778 -4.137 -2.127 1.00 81.25 297 ARG A C 1
ATOM 2293 O O . ARG A 1 297 ? -43.247 -3.756 -1.059 1.00 81.25 297 ARG A O 1
ATOM 2300 N N . ASN A 1 298 ? -43.473 -4.123 -3.261 1.00 80.12 298 ASN A N 1
ATOM 2301 C CA . ASN A 1 298 ? -44.833 -3.602 -3.356 1.00 80.12 298 ASN A CA 1
ATOM 2302 C C . ASN A 1 298 ? -45.806 -4.434 -2.510 1.00 80.12 298 ASN A C 1
ATOM 2304 O O . ASN A 1 298 ? -46.616 -3.861 -1.788 1.00 80.12 298 ASN A O 1
ATOM 2308 N N . PHE A 1 299 ? -45.687 -5.765 -2.517 1.00 82.00 299 PHE A N 1
ATOM 2309 C CA . PHE A 1 299 ? -46.480 -6.642 -1.653 1.00 82.00 299 PHE A CA 1
ATOM 2310 C C . PHE A 1 299 ? -46.328 -6.278 -0.170 1.00 82.00 299 PHE A C 1
ATOM 2312 O O . PHE A 1 299 ? -47.333 -6.098 0.516 1.00 82.00 299 PHE A O 1
ATOM 2319 N N . TYR A 1 300 ? -45.097 -6.092 0.316 1.00 74.75 300 TYR A N 1
ATOM 2320 C CA . TYR A 1 300 ? -44.858 -5.712 1.711 1.00 74.75 300 TYR A CA 1
ATOM 2321 C C . TYR A 1 300 ? -45.341 -4.295 2.042 1.00 74.75 300 TYR A C 1
ATOM 2323 O O . TYR A 1 300 ? -45.885 -4.080 3.125 1.00 74.75 300 TYR A O 1
ATOM 2331 N N . VAL A 1 301 ? -45.221 -3.345 1.111 1.00 77.94 301 VAL A N 1
ATOM 2332 C CA . VAL A 1 301 ? -45.762 -1.985 1.275 1.00 77.94 301 VAL A CA 1
ATOM 2333 C C . VAL A 1 301 ? -47.292 -2.007 1.363 1.00 77.94 301 VAL A C 1
ATOM 2335 O O . VAL A 1 301 ? -47.859 -1.365 2.247 1.00 77.94 301 VAL A O 1
ATOM 2338 N N . TYR A 1 302 ? -47.975 -2.776 0.510 1.00 76.12 302 TYR A N 1
ATOM 2339 C CA . TYR A 1 302 ? -49.435 -2.898 0.553 1.00 76.12 302 TYR A CA 1
ATOM 2340 C C . TYR A 1 302 ? -49.929 -3.676 1.774 1.00 76.12 302 TYR A C 1
ATOM 2342 O O . TYR A 1 302 ? -50.943 -3.298 2.359 1.00 76.12 302 TYR A O 1
ATOM 2350 N N . LEU A 1 303 ? -49.213 -4.720 2.200 1.00 79.25 303 LEU A N 1
ATOM 2351 C CA . LEU A 1 303 ? -49.542 -5.472 3.409 1.00 79.25 303 LEU A CA 1
ATOM 2352 C C . LEU A 1 303 ? -49.390 -4.592 4.659 1.00 79.25 303 LEU A C 1
ATOM 2354 O O . LEU A 1 303 ? -50.308 -4.524 5.475 1.00 79.25 303 LEU A O 1
ATOM 2358 N N . GLY A 1 304 ? -48.266 -3.878 4.781 1.00 74.06 304 GLY A N 1
ATOM 2359 C CA . GLY A 1 304 ? -48.002 -2.964 5.893 1.00 74.06 304 GLY A CA 1
ATOM 2360 C C . GLY A 1 304 ? -48.967 -1.777 5.920 1.00 74.06 304 GLY A C 1
ATOM 2361 O O . GLY A 1 304 ? -49.555 -1.479 6.960 1.00 74.06 304 GLY A O 1
ATOM 2362 N N . GLY A 1 305 ? -49.205 -1.146 4.766 1.00 71.88 305 GLY A N 1
ATOM 2363 C CA . GLY A 1 305 ? -50.163 -0.047 4.634 1.00 71.88 305 GLY A CA 1
ATOM 2364 C C . GLY A 1 305 ? -51.608 -0.479 4.897 1.00 71.88 305 GLY A C 1
ATOM 2365 O O . GLY A 1 305 ? -52.349 0.224 5.582 1.00 71.88 305 GLY A O 1
ATOM 2366 N N . GLY A 1 306 ? -52.006 -1.660 4.417 1.00 73.81 306 GLY A N 1
ATOM 2367 C CA . GLY A 1 306 ? -53.339 -2.222 4.638 1.00 73.81 306 GLY A CA 1
ATOM 2368 C C . GLY A 1 306 ? -53.608 -2.571 6.103 1.00 73.81 306 GLY A C 1
ATOM 2369 O O . GLY A 1 306 ? -54.671 -2.233 6.625 1.00 73.81 306 GLY A O 1
ATOM 2370 N N . LEU A 1 307 ? -52.634 -3.179 6.792 1.00 77.62 307 LEU A N 1
ATOM 2371 C CA . LEU A 1 307 ? -52.705 -3.446 8.235 1.00 77.62 307 LEU A CA 1
ATOM 2372 C C . LEU A 1 307 ? -52.844 -2.152 9.040 1.00 77.62 307 LEU A C 1
ATOM 2374 O O . LEU A 1 307 ? -53.675 -2.081 9.943 1.00 77.62 307 LEU A O 1
ATOM 2378 N N . PHE A 1 308 ? -52.082 -1.119 8.678 1.00 75.25 308 PHE A N 1
ATOM 2379 C CA . PHE A 1 308 ? -52.123 0.179 9.345 1.00 75.25 308 PHE A CA 1
ATOM 2380 C C . PHE A 1 308 ? -53.481 0.882 9.177 1.00 75.25 308 PHE A C 1
ATOM 2382 O O . PHE A 1 308 ? -54.088 1.310 10.160 1.00 75.25 308 PHE A O 1
ATOM 2389 N N . VAL A 1 309 ? -54.014 0.936 7.952 1.00 76.19 309 VAL A N 1
ATOM 2390 C CA . VAL A 1 309 ? -55.334 1.533 7.673 1.00 76.19 309 VAL A CA 1
ATOM 2391 C C . VAL A 1 309 ? -56.462 0.737 8.338 1.00 76.19 309 VAL A C 1
ATOM 2393 O O . VAL A 1 309 ? -57.382 1.329 8.905 1.00 76.19 309 VAL A O 1
ATOM 2396 N N . GLY A 1 310 ? -56.384 -0.596 8.321 1.00 73.06 310 GLY A N 1
ATOM 2397 C CA . GLY A 1 310 ? -57.357 -1.468 8.979 1.00 73.06 310 GLY A CA 1
ATOM 2398 C C . GLY A 1 310 ? -57.414 -1.260 10.494 1.00 73.06 310 GLY A C 1
ATOM 2399 O O . GLY A 1 310 ? -58.504 -1.190 11.061 1.00 73.06 310 GLY A O 1
ATOM 2400 N N . LEU A 1 311 ? -56.258 -1.085 11.142 1.00 79.81 311 LEU A N 1
ATOM 2401 C CA . LEU A 1 311 ? -56.164 -0.777 12.572 1.00 79.81 311 LEU A CA 1
ATOM 2402 C C . LEU A 1 311 ? -56.810 0.571 12.909 1.00 79.81 311 LEU A C 1
ATOM 2404 O O . LEU A 1 311 ? -57.599 0.656 13.849 1.00 79.81 311 LEU A O 1
ATOM 2408 N N . ILE A 1 312 ? -56.543 1.606 12.107 1.00 78.12 312 ILE A N 1
ATOM 2409 C CA . ILE A 1 312 ? -57.124 2.943 12.300 1.00 78.12 312 ILE A CA 1
ATOM 2410 C C . ILE A 1 312 ? -58.651 2.912 12.147 1.00 78.12 312 ILE A C 1
ATOM 2412 O O . ILE A 1 312 ? -59.369 3.446 12.995 1.00 78.12 312 ILE A O 1
ATOM 2416 N N . LEU A 1 313 ? -59.166 2.260 11.101 1.00 75.75 313 LEU A N 1
ATOM 2417 C CA . LEU A 1 313 ? -60.611 2.144 10.878 1.00 75.75 313 LEU A CA 1
ATOM 2418 C C . LEU A 1 313 ? -61.292 1.289 11.954 1.00 75.75 313 LEU A C 1
ATOM 2420 O O . LEU A 1 313 ? -62.371 1.647 12.425 1.00 75.75 313 LEU A O 1
ATOM 2424 N N . GLY A 1 314 ? -60.658 0.195 12.384 1.00 71.88 314 GLY A N 1
ATOM 2425 C CA . GLY A 1 314 ? -61.164 -0.6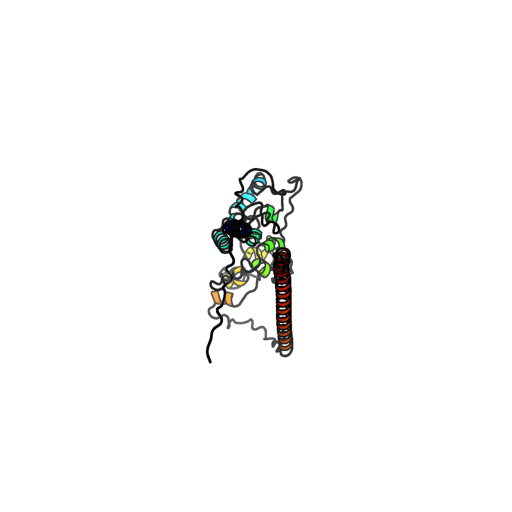67 13.453 1.00 71.88 314 GLY A CA 1
ATOM 2426 C C . GLY A 1 314 ? -61.289 0.071 14.787 1.00 71.88 314 GLY A C 1
ATOM 2427 O O . GLY A 1 314 ? -62.339 0.012 15.428 1.00 71.88 314 GLY A O 1
ATOM 2428 N N . ILE A 1 315 ? -60.266 0.842 15.166 1.00 74.81 315 ILE A N 1
ATOM 2429 C CA . ILE A 1 315 ? -60.305 1.700 16.358 1.00 74.81 315 ILE A CA 1
ATOM 2430 C C . ILE A 1 315 ? -61.394 2.775 16.201 1.00 74.81 315 ILE A C 1
ATOM 2432 O O . ILE A 1 315 ? -62.189 2.983 17.117 1.00 74.81 315 ILE A O 1
ATOM 2436 N N . GLY A 1 316 ? -61.512 3.399 15.025 1.00 69.31 316 GLY A N 1
ATOM 2437 C CA . GLY A 1 316 ? -62.553 4.393 14.745 1.00 69.31 316 GLY A CA 1
ATOM 2438 C C . GLY A 1 316 ? -63.984 3.860 14.889 1.00 69.31 316 GLY A C 1
ATOM 2439 O O . GLY A 1 316 ? -64.857 4.580 15.368 1.00 69.31 316 GLY A O 1
ATOM 2440 N N . ILE A 1 317 ? -64.231 2.594 14.535 1.00 72.06 317 ILE A N 1
ATOM 2441 C CA . ILE A 1 317 ? -65.544 1.943 14.678 1.00 72.06 317 ILE A CA 1
ATOM 2442 C C . ILE A 1 317 ? -65.842 1.590 16.141 1.00 72.06 317 ILE A C 1
ATOM 2444 O O . ILE A 1 317 ? -66.978 1.752 16.583 1.00 72.06 317 ILE A O 1
ATOM 2448 N N . ILE A 1 318 ? -64.839 1.153 16.909 1.00 69.31 318 ILE A N 1
ATOM 2449 C CA . ILE A 1 318 ? -64.997 0.834 18.340 1.00 69.31 318 ILE A CA 1
ATOM 2450 C C . ILE A 1 318 ? -65.344 2.091 19.151 1.00 69.31 318 ILE A C 1
ATOM 2452 O O . ILE A 1 318 ? -66.163 2.028 20.067 1.00 69.31 318 ILE A O 1
ATOM 2456 N N . TYR A 1 319 ? -64.774 3.239 18.780 1.00 63.31 319 TYR A N 1
ATOM 2457 C CA . TYR A 1 319 ? -65.023 4.524 19.437 1.00 63.31 319 TYR A CA 1
ATOM 2458 C C . TYR A 1 319 ? -66.122 5.366 18.768 1.00 63.31 319 TYR A C 1
ATOM 2460 O O . TYR A 1 319 ? -66.399 6.481 19.217 1.00 63.31 319 TYR A O 1
ATOM 2468 N N . ALA A 1 320 ? -66.792 4.850 17.731 1.00 65.31 320 ALA A N 1
ATOM 2469 C CA . ALA A 1 320 ? -67.903 5.546 17.097 1.00 65.31 320 ALA A CA 1
ATOM 2470 C C . ALA A 1 320 ? -69.094 5.636 18.077 1.00 65.31 320 ALA A C 1
ATOM 2472 O O . ALA A 1 320 ? -69.609 4.607 18.528 1.00 65.31 320 ALA A O 1
ATOM 2473 N N . PRO A 1 321 ? -69.579 6.844 18.420 1.00 63.59 321 PRO A N 1
ATOM 2474 C CA . PRO A 1 321 ? -70.662 6.999 19.380 1.00 63.59 321 PRO A CA 1
ATOM 2475 C C . PRO A 1 321 ? -71.942 6.343 18.850 1.00 63.59 321 PRO A C 1
ATOM 2477 O O . PRO A 1 321 ? -72.485 6.732 17.813 1.00 63.59 321 PRO A O 1
ATOM 2480 N N . LYS A 1 322 ? -72.436 5.334 19.580 1.00 66.56 322 LYS A N 1
ATOM 2481 C CA . LYS A 1 322 ? -73.701 4.639 19.304 1.00 66.56 322 LYS A CA 1
ATOM 2482 C C . LYS A 1 322 ? -74.844 5.661 19.291 1.00 66.56 322 LYS A C 1
ATOM 2484 O O . LYS A 1 322 ? -75.340 6.055 20.346 1.00 66.56 322 LYS A O 1
ATOM 2489 N N . ARG A 1 323 ? -75.292 6.080 18.102 1.00 60.44 323 ARG A N 1
ATOM 2490 C CA . ARG A 1 323 ? -76.565 6.800 17.948 1.00 60.44 323 ARG A CA 1
ATOM 2491 C C . ARG A 1 323 ? -77.680 5.881 18.450 1.00 60.44 323 ARG A C 1
ATOM 2493 O O . ARG A 1 323 ? -78.004 4.892 17.793 1.00 60.44 323 ARG A O 1
ATOM 2500 N N . ARG A 1 324 ? -78.235 6.187 19.627 1.00 57.22 324 ARG A N 1
ATOM 2501 C CA . ARG A 1 324 ? -79.475 5.571 20.111 1.00 57.22 324 ARG A CA 1
ATOM 2502 C C . ARG A 1 324 ? -80.570 5.892 19.095 1.00 57.22 324 ARG A C 1
ATOM 2504 O O . ARG A 1 324 ? -80.774 7.057 18.765 1.00 57.22 324 ARG A O 1
ATOM 2511 N N . ARG A 1 325 ? -81.194 4.849 18.546 1.00 51.38 325 ARG A N 1
ATOM 2512 C CA . ARG A 1 325 ? -82.454 4.973 17.813 1.00 51.38 325 ARG A CA 1
ATOM 2513 C C . ARG A 1 325 ? -83.543 5.165 18.865 1.00 51.38 325 ARG A C 1
ATOM 2515 O O . ARG A 1 325 ? -83.799 4.231 19.621 1.00 51.38 325 ARG A O 1
ATOM 2522 N N . GLU A 1 326 ? -84.082 6.372 18.930 1.00 48.25 326 GLU A N 1
ATOM 2523 C CA . GLU A 1 326 ? -85.402 6.669 19.496 1.00 48.25 326 GLU A CA 1
ATOM 2524 C C . GLU A 1 326 ? -86.407 6.747 18.345 1.00 48.25 326 GLU A C 1
ATOM 2526 O O . GLU A 1 326 ? -86.007 7.245 17.262 1.00 48.25 326 GLU A O 1
#

Sequence (326 aa):
MIGRIEKKHFRMNINSENSTGIVLVILLLITLSFTCWIPQGSAVATSTSGEDSIDGYKGPEYCSECHKEEYTEWLEKDHAKAFEKSDFQMAWLETGKANYCLRCHTTGFDPQSGDYVLEGISCESCHGPYMEGHPATSMTVDNSADLCGGCHRAVHAPTYEEWLVSGHSRNKVECGSCHISHSLTLRKGNTTVLCLSCHQETLDDVHFIRGIKCATCHMPLTPIDPLSRRTGSTGHTFKVIPEVCATCHVMTHTGPGIVKKETQLPRPSESLSSIRSAIRELERKTLELEMKAETTRNFYVYLGGGLFVGLILGIGIIYAPKRRRE

Secondary structure (DSSP, 8-state):
-----PPPP------HHHHHHHHHHHHHHHHHHHTT----PPP----------GGG--HHHHHHTT-HHHHHHHHTSTTTTTTT-HHHHHHHHHTTS-GGGHHHHEES--TTT---SEES--THHHH-SPPTTTTTSPPP----HHHHHTTS-GGG-THHHHHHTSHHHHTT--GGGTB-TTT-SBSSSSHHHHHTTT------SHHHHTT--HHHHHS------TTT-PPPP-STT----HHHHHTT-S--TT-SS-----------SSHHHHHHHHHHHHHHHHHHHHHHHHHHHHHHHHHHHHHHHHHHHHHHHHTS------

pLDDT: mean 79.11, std 19.19, range [32.31, 97.38]

Radius of gyration: 35.01 Å; chains: 1; bounding box: 126×46×67 Å